Protein AF-A0A8T7MQ56-F1 (afdb_monomer)

Structure (mmCIF, N/CA/C/O backbone):
data_AF-A0A8T7MQ56-F1
#
_entry.id   AF-A0A8T7MQ56-F1
#
loop_
_atom_site.group_PDB
_atom_site.id
_atom_site.type_symbol
_atom_site.label_atom_id
_atom_site.label_alt_id
_atom_site.label_comp_id
_atom_site.label_asym_id
_atom_site.label_entity_id
_atom_site.label_seq_id
_atom_site.pdbx_PDB_ins_code
_atom_site.Cartn_x
_atom_site.Cartn_y
_atom_site.Cartn_z
_atom_site.occupancy
_atom_site.B_iso_or_equiv
_atom_site.auth_seq_id
_atom_site.auth_comp_id
_atom_site.auth_asym_id
_atom_site.auth_atom_id
_atom_site.pdbx_PDB_model_num
ATOM 1 N N . MET A 1 1 ? 84.889 7.281 -94.580 1.00 47.31 1 MET A N 1
ATOM 2 C CA . MET A 1 1 ? 83.826 6.845 -93.642 1.00 47.31 1 MET A CA 1
ATOM 3 C C . MET A 1 1 ? 83.258 8.067 -92.925 1.00 47.31 1 MET A C 1
ATOM 5 O O . MET A 1 1 ? 84.028 8.809 -92.332 1.00 47.31 1 MET A O 1
ATOM 9 N N . ASN A 1 2 ? 81.949 8.313 -93.026 1.00 49.31 2 ASN A N 1
ATOM 10 C CA . ASN A 1 2 ? 81.282 9.524 -92.529 1.00 49.31 2 ASN A CA 1
ATOM 11 C C . ASN A 1 2 ? 80.935 9.406 -91.026 1.00 49.31 2 ASN A C 1
ATOM 13 O O . ASN A 1 2 ? 80.114 8.573 -90.648 1.00 49.31 2 ASN A O 1
ATOM 17 N N . GLN A 1 3 ? 81.549 10.245 -90.183 1.00 54.53 3 GLN A N 1
ATOM 18 C CA . GLN A 1 3 ? 81.349 10.305 -88.721 1.00 54.53 3 GLN A CA 1
ATOM 19 C C . GLN A 1 3 ? 79.914 10.699 -88.305 1.00 54.53 3 GLN A C 1
ATOM 21 O O . GLN A 1 3 ? 79.509 10.438 -87.172 1.00 54.53 3 GLN A O 1
ATOM 26 N N . ASN A 1 4 ? 79.112 11.264 -89.216 1.00 56.47 4 ASN A N 1
ATOM 27 C CA . ASN A 1 4 ? 77.738 11.681 -88.914 1.00 56.47 4 ASN A CA 1
ATOM 28 C C . ASN A 1 4 ? 76.763 10.500 -88.739 1.00 56.47 4 ASN A C 1
ATOM 30 O O . ASN A 1 4 ? 75.818 10.607 -87.960 1.00 56.47 4 ASN A O 1
ATOM 34 N N . ASN A 1 5 ? 77.027 9.345 -89.362 1.00 56.47 5 ASN A N 1
ATOM 35 C CA . ASN A 1 5 ? 76.135 8.179 -89.265 1.00 56.47 5 ASN A CA 1
ATOM 36 C C . ASN A 1 5 ? 76.274 7.423 -87.927 1.00 56.47 5 ASN A C 1
ATOM 38 O O . ASN A 1 5 ? 75.325 6.790 -87.472 1.00 56.47 5 ASN A O 1
ATOM 42 N N . TYR A 1 6 ? 77.427 7.517 -87.253 1.00 52.62 6 TYR A N 1
ATOM 43 C CA . TYR A 1 6 ? 77.663 6.827 -85.975 1.00 52.62 6 TYR A CA 1
ATOM 44 C C . TYR A 1 6 ? 76.970 7.532 -84.797 1.00 52.62 6 TYR A C 1
ATOM 46 O O . TYR A 1 6 ? 76.445 6.880 -83.897 1.00 52.62 6 TYR A O 1
ATOM 54 N N . ARG A 1 7 ? 76.895 8.872 -84.830 1.00 52.97 7 ARG A N 1
ATOM 55 C CA . ARG A 1 7 ? 76.172 9.663 -83.820 1.00 52.97 7 ARG A CA 1
ATOM 56 C C . ARG A 1 7 ? 74.653 9.484 -83.899 1.00 52.97 7 ARG A C 1
ATOM 58 O O . ARG A 1 7 ? 74.015 9.411 -82.856 1.00 52.97 7 ARG A O 1
ATOM 65 N N . GLN A 1 8 ? 74.087 9.334 -85.100 1.00 52.28 8 GLN A N 1
ATOM 66 C CA . GLN A 1 8 ? 72.667 8.989 -85.262 1.00 52.28 8 GLN A CA 1
ATOM 67 C C . GLN A 1 8 ? 72.343 7.565 -84.770 1.00 52.28 8 GLN A C 1
ATOM 69 O O . GLN A 1 8 ? 71.278 7.352 -84.199 1.00 52.28 8 GLN A O 1
ATOM 74 N N . SER A 1 9 ? 73.269 6.609 -84.922 1.00 53.06 9 SER A N 1
ATOM 75 C CA . SER A 1 9 ? 73.073 5.214 -84.494 1.00 53.06 9 SER A CA 1
ATOM 76 C C . SER A 1 9 ? 73.120 5.008 -82.973 1.00 53.06 9 SER A C 1
ATOM 78 O O . SER A 1 9 ? 72.396 4.152 -82.462 1.00 53.06 9 SER A O 1
ATOM 80 N N . LEU A 1 10 ? 73.954 5.756 -82.236 1.00 52.78 10 LEU A N 1
ATOM 81 C CA . LEU A 1 10 ? 73.982 5.679 -80.766 1.00 52.78 10 LEU A CA 1
ATOM 82 C C . LEU A 1 10 ? 72.754 6.349 -80.129 1.00 52.78 10 LEU A C 1
ATOM 84 O O . LEU A 1 10 ? 72.281 5.896 -79.088 1.00 52.78 10 LEU A O 1
ATOM 88 N N . ASP A 1 11 ? 72.211 7.39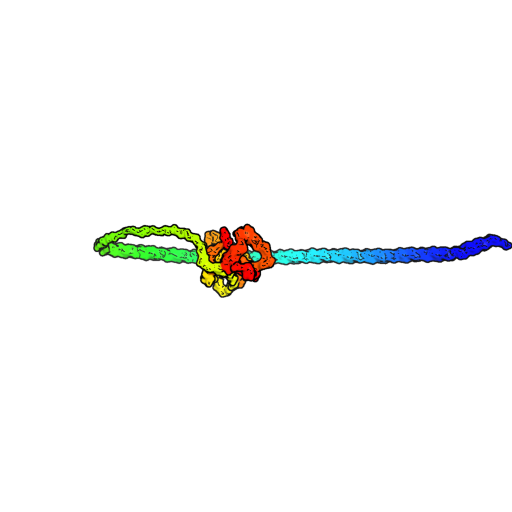0 -80.765 1.00 57.84 11 ASP A N 1
ATOM 89 C CA . ASP A 1 11 ? 71.038 8.111 -80.262 1.00 57.84 11 ASP A CA 1
ATOM 90 C C . ASP A 1 11 ? 69.738 7.297 -80.456 1.00 57.84 11 ASP A C 1
ATOM 92 O O . ASP A 1 11 ? 68.840 7.336 -79.619 1.00 57.84 11 ASP A O 1
ATOM 96 N N . SER A 1 12 ? 69.641 6.456 -81.495 1.00 57.97 12 SER A N 1
ATOM 97 C CA . SER A 1 12 ? 68.490 5.552 -81.675 1.00 57.97 12 SER A CA 1
ATOM 98 C C . SER A 1 12 ? 68.454 4.378 -80.685 1.00 57.97 12 SER A C 1
ATOM 100 O O . SER A 1 12 ? 67.368 3.948 -80.297 1.00 57.97 12 SER A O 1
ATOM 102 N N . ALA A 1 13 ? 69.614 3.869 -80.247 1.00 62.06 13 ALA A N 1
ATOM 103 C CA . ALA A 1 13 ? 69.702 2.677 -79.394 1.00 62.06 13 ALA A CA 1
ATOM 104 C C . ALA A 1 13 ? 69.196 2.915 -77.956 1.00 62.06 13 ALA A C 1
ATOM 106 O O . ALA A 1 13 ? 68.581 2.031 -77.365 1.00 62.06 13 ALA A O 1
ATOM 107 N N . ASN A 1 14 ? 69.377 4.127 -77.419 1.00 65.94 14 ASN A N 1
ATOM 108 C CA . ASN A 1 14 ? 68.924 4.479 -76.067 1.00 65.94 14 ASN A CA 1
ATOM 109 C C . ASN A 1 14 ? 67.508 5.076 -76.014 1.00 65.94 14 ASN A C 1
ATOM 111 O O . ASN A 1 14 ? 66.925 5.161 -74.936 1.00 65.94 14 ASN A O 1
ATOM 115 N N . ARG A 1 15 ? 66.910 5.464 -77.149 1.00 72.81 15 ARG A N 1
ATOM 116 C CA . ARG A 1 15 ? 65.556 6.050 -77.181 1.00 72.81 15 ARG A CA 1
ATOM 117 C C . ARG A 1 15 ? 64.452 5.027 -76.935 1.00 72.81 15 ARG A C 1
ATOM 119 O O . ARG A 1 15 ? 63.490 5.338 -76.240 1.00 72.81 15 ARG A O 1
ATOM 126 N N . LEU A 1 16 ? 64.592 3.810 -77.458 1.00 75.88 16 LEU A N 1
ATOM 127 C CA . LEU A 1 16 ? 63.578 2.762 -77.318 1.00 75.88 16 LEU A CA 1
ATOM 128 C C . LEU A 1 16 ? 63.302 2.360 -75.850 1.00 75.88 16 LEU A C 1
ATOM 130 O O . LEU A 1 16 ? 62.133 2.381 -75.463 1.00 75.88 16 LEU A O 1
ATOM 134 N N . PRO A 1 17 ? 64.309 2.070 -74.997 1.00 80.62 17 PRO A N 1
ATOM 135 C CA . PRO A 1 17 ? 64.053 1.753 -73.589 1.00 80.62 17 PRO A CA 1
ATOM 136 C C . PRO A 1 17 ? 63.481 2.942 -72.801 1.00 80.62 17 PRO A C 1
ATOM 138 O O . PRO A 1 17 ? 62.640 2.737 -71.930 1.00 80.62 17 PRO A O 1
ATOM 141 N N . ILE A 1 18 ? 63.868 4.181 -73.130 1.00 81.12 18 ILE A N 1
ATOM 142 C CA . ILE A 1 18 ? 63.325 5.393 -72.491 1.00 81.12 18 ILE A CA 1
ATOM 143 C C . ILE A 1 18 ? 61.844 5.585 -72.847 1.00 81.12 18 ILE A C 1
ATOM 145 O O . ILE A 1 18 ? 61.032 5.875 -71.970 1.00 81.12 18 ILE A O 1
ATOM 149 N N . ILE A 1 19 ? 61.472 5.386 -74.115 1.00 83.06 19 ILE A N 1
ATOM 150 C CA . ILE A 1 19 ? 60.077 5.471 -74.568 1.00 83.06 19 ILE A CA 1
ATOM 151 C C . ILE A 1 19 ? 59.233 4.380 -73.900 1.00 83.06 19 ILE A C 1
ATOM 153 O O . ILE A 1 19 ? 58.151 4.676 -73.402 1.00 83.06 19 ILE A O 1
ATOM 157 N N . ILE A 1 20 ? 59.735 3.143 -73.822 1.00 81.69 20 ILE A N 1
ATOM 158 C CA . ILE A 1 20 ? 59.043 2.047 -73.128 1.00 81.69 20 ILE A CA 1
ATOM 159 C C . ILE A 1 20 ? 58.855 2.383 -71.643 1.00 81.69 20 ILE A C 1
ATOM 161 O O . ILE A 1 20 ? 57.750 2.233 -71.129 1.00 81.69 20 ILE A O 1
ATOM 165 N N . ALA A 1 21 ? 59.886 2.891 -70.962 1.00 82.31 21 ALA A N 1
ATOM 166 C CA . ALA A 1 21 ? 59.790 3.281 -69.555 1.00 82.31 21 ALA A CA 1
ATOM 167 C C . ALA A 1 21 ? 58.769 4.409 -69.327 1.00 82.31 21 ALA A C 1
ATOM 169 O O . ALA A 1 21 ? 58.003 4.354 -68.366 1.00 82.31 21 ALA A O 1
ATOM 170 N N . LEU A 1 22 ? 58.702 5.396 -70.228 1.00 88.25 22 LEU A N 1
ATOM 171 C CA . LEU A 1 22 ? 57.689 6.455 -70.192 1.00 88.25 22 LEU A CA 1
ATOM 172 C C . LEU A 1 22 ? 56.276 5.911 -70.414 1.00 88.25 22 LEU A C 1
ATOM 174 O O . LEU A 1 22 ? 55.371 6.265 -69.666 1.00 88.25 22 LEU A O 1
ATOM 178 N N . VAL A 1 23 ? 56.081 5.031 -71.398 1.00 89.44 23 VAL A N 1
ATOM 179 C CA . VAL A 1 23 ? 54.771 4.420 -71.679 1.00 89.44 23 VAL A CA 1
ATOM 180 C C . VAL A 1 23 ? 54.309 3.564 -70.500 1.00 89.44 23 VAL A C 1
ATOM 182 O O . VAL A 1 23 ? 53.158 3.674 -70.083 1.00 89.44 23 VAL A O 1
ATOM 185 N N . VAL A 1 24 ? 55.206 2.769 -69.912 1.00 90.38 24 VAL A N 1
ATOM 186 C CA . VAL A 1 24 ? 54.919 1.976 -68.707 1.00 90.38 24 VAL A CA 1
ATOM 187 C C . VAL A 1 24 ? 54.617 2.888 -67.516 1.00 90.38 24 VAL A C 1
ATOM 189 O O . VAL A 1 24 ? 53.650 2.648 -66.798 1.00 90.38 24 VAL A O 1
ATOM 192 N N . GLY A 1 25 ? 55.382 3.967 -67.329 1.00 89.25 25 GLY A N 1
ATOM 193 C CA . GLY A 1 25 ? 55.138 4.958 -66.280 1.00 89.25 25 GLY A CA 1
ATOM 194 C C . GLY A 1 25 ? 53.767 5.626 -66.409 1.00 89.25 25 GLY A C 1
ATOM 195 O O . GLY A 1 25 ? 53.018 5.688 -65.436 1.00 89.25 25 GLY A O 1
ATOM 196 N N . ILE A 1 26 ? 53.394 6.054 -67.618 1.00 91.25 26 ILE A N 1
ATOM 197 C CA . ILE A 1 26 ? 52.076 6.639 -67.906 1.00 91.25 26 ILE A CA 1
ATOM 198 C C . ILE A 1 26 ? 50.962 5.609 -67.666 1.00 91.25 26 ILE A C 1
ATOM 200 O O . ILE A 1 26 ? 49.952 5.939 -67.045 1.00 91.25 26 ILE A O 1
ATOM 204 N N . ALA A 1 27 ? 51.151 4.358 -68.096 1.00 90.81 27 ALA A N 1
ATOM 205 C CA . ALA A 1 27 ? 50.181 3.286 -67.879 1.00 90.81 27 ALA A CA 1
ATOM 206 C C . ALA A 1 27 ? 49.975 2.979 -66.385 1.00 90.81 27 ALA A C 1
ATOM 208 O O . ALA A 1 27 ? 48.838 2.799 -65.950 1.00 90.81 27 ALA A O 1
ATOM 209 N N . LEU A 1 28 ? 51.044 2.978 -65.581 1.00 93.75 28 LEU A N 1
ATOM 210 C CA . LEU A 1 28 ? 50.959 2.790 -64.129 1.00 93.75 28 LEU A CA 1
ATOM 211 C C . LEU A 1 28 ? 50.226 3.945 -63.440 1.00 93.75 28 LEU A C 1
ATOM 213 O O . LEU A 1 28 ? 49.377 3.702 -62.585 1.00 93.75 28 LEU A O 1
ATOM 217 N N . VAL A 1 29 ? 50.498 5.193 -63.831 1.00 93.12 29 VAL A N 1
ATOM 218 C CA . VAL A 1 29 ? 49.780 6.362 -63.296 1.00 93.12 29 VAL A CA 1
ATOM 219 C C . VAL A 1 29 ? 48.293 6.289 -63.645 1.00 93.12 29 VAL A C 1
ATOM 221 O O . VAL A 1 29 ? 47.449 6.480 -62.771 1.00 93.12 29 VAL A O 1
ATOM 224 N N . ALA A 1 30 ? 47.958 5.947 -64.892 1.00 90.94 30 ALA A N 1
ATOM 225 C CA . ALA A 1 30 ? 46.571 5.758 -65.310 1.00 90.94 30 ALA A CA 1
ATOM 226 C C . ALA A 1 30 ? 45.881 4.639 -64.509 1.00 90.94 30 ALA A C 1
ATOM 228 O O . ALA A 1 30 ? 44.751 4.814 -64.056 1.00 90.94 30 ALA A O 1
ATOM 229 N N . PHE A 1 31 ? 46.572 3.522 -64.268 1.00 93.56 31 PHE A N 1
ATOM 230 C CA . PHE A 1 31 ? 46.055 2.411 -63.468 1.00 93.56 31 PHE A CA 1
ATOM 231 C C . PHE A 1 31 ? 45.769 2.820 -62.014 1.00 93.56 31 PHE A C 1
ATOM 233 O O . PHE A 1 31 ? 44.695 2.523 -61.489 1.00 93.56 31 PHE A O 1
ATOM 240 N N . VAL A 1 32 ? 46.680 3.566 -61.380 1.00 94.06 32 VAL A N 1
ATOM 241 C CA . VAL A 1 32 ? 46.480 4.094 -60.019 1.00 94.06 32 VAL A CA 1
ATOM 242 C C . VAL A 1 32 ? 45.287 5.052 -59.959 1.00 94.06 32 VAL A C 1
ATOM 244 O O . VAL A 1 32 ? 44.488 4.968 -59.025 1.00 94.06 32 VAL A O 1
ATOM 247 N N . LEU A 1 33 ? 45.118 5.922 -60.959 1.00 93.19 33 LEU A N 1
ATOM 248 C CA . LEU A 1 33 ? 43.974 6.838 -61.021 1.00 93.19 33 LEU A CA 1
ATOM 249 C C . LEU A 1 33 ? 42.643 6.089 -61.152 1.00 93.19 33 LEU A C 1
ATOM 251 O O . LEU A 1 33 ? 41.688 6.427 -60.455 1.00 93.19 33 LEU A O 1
ATOM 255 N N . VAL A 1 34 ? 42.584 5.041 -61.979 1.00 92.62 34 VAL A N 1
ATOM 256 C CA . VAL A 1 34 ? 41.385 4.194 -62.101 1.00 92.62 34 VAL A CA 1
ATOM 257 C C . VAL A 1 34 ? 41.049 3.531 -60.763 1.00 92.62 34 VAL A C 1
ATOM 259 O O . VAL A 1 34 ? 39.895 3.572 -60.337 1.00 92.62 34 VAL A O 1
ATOM 262 N N . ILE A 1 35 ? 42.045 2.988 -60.053 1.00 91.25 35 ILE A N 1
ATOM 263 C CA . ILE A 1 35 ? 41.841 2.404 -58.718 1.00 91.25 35 ILE A CA 1
ATOM 264 C C . ILE A 1 35 ? 41.316 3.452 -57.728 1.00 91.25 35 ILE A C 1
ATOM 266 O O . ILE A 1 35 ? 40.362 3.176 -57.001 1.00 91.25 35 ILE A O 1
ATOM 270 N N . MET A 1 36 ? 41.889 4.660 -57.709 1.00 88.75 36 MET A N 1
ATOM 271 C CA . MET A 1 36 ? 41.419 5.742 -56.836 1.00 88.75 36 MET A CA 1
ATOM 272 C C . MET A 1 36 ? 39.956 6.113 -57.102 1.00 88.75 36 MET A C 1
ATOM 274 O O . MET A 1 36 ? 39.194 6.288 -56.149 1.00 88.75 36 MET A O 1
ATOM 278 N N . VAL A 1 37 ? 39.544 6.189 -58.371 1.00 90.19 37 VAL A N 1
ATOM 279 C CA . VAL A 1 37 ? 38.148 6.468 -58.747 1.00 90.19 37 VAL A CA 1
ATOM 280 C C . VAL A 1 37 ? 37.215 5.363 -58.246 1.00 90.19 37 VAL A C 1
ATOM 282 O O . VAL A 1 37 ? 36.175 5.668 -57.663 1.00 90.19 37 VAL A O 1
ATOM 285 N N . ILE A 1 38 ? 37.600 4.092 -58.396 1.00 85.69 38 ILE A N 1
ATOM 286 C CA . ILE A 1 38 ? 36.804 2.947 -57.923 1.00 85.69 38 ILE A CA 1
ATOM 287 C C . ILE A 1 38 ? 36.655 2.971 -56.393 1.00 85.69 38 ILE A C 1
ATOM 289 O O . ILE A 1 38 ? 35.548 2.813 -55.879 1.00 85.69 38 ILE A O 1
ATOM 293 N N . ILE A 1 39 ? 37.743 3.217 -55.653 1.00 83.62 39 ILE A N 1
ATOM 294 C CA . ILE A 1 39 ? 37.714 3.310 -54.183 1.00 83.62 39 ILE A CA 1
ATOM 295 C C . ILE A 1 39 ? 36.845 4.491 -53.726 1.00 83.62 39 ILE A C 1
ATOM 297 O O . ILE A 1 39 ? 36.053 4.356 -52.792 1.00 83.62 39 ILE A O 1
ATOM 301 N N . SER A 1 40 ? 36.960 5.646 -54.389 1.00 84.94 40 SER A N 1
ATOM 302 C CA . SER A 1 40 ? 36.146 6.827 -54.088 1.00 84.94 40 SER A CA 1
ATOM 303 C C . SER A 1 40 ? 34.653 6.564 -54.312 1.00 84.94 40 SER A C 1
ATOM 305 O O . SER A 1 40 ? 33.842 6.880 -53.439 1.00 84.94 40 SER A O 1
ATOM 307 N N . ALA A 1 41 ? 34.290 5.918 -55.426 1.00 82.75 41 ALA A N 1
ATOM 308 C CA . ALA A 1 41 ? 32.911 5.528 -55.713 1.00 82.75 41 ALA A CA 1
ATOM 309 C C . ALA A 1 41 ? 32.349 4.576 -54.640 1.00 82.75 41 ALA A C 1
ATOM 311 O O . ALA A 1 41 ? 31.281 4.838 -54.087 1.00 82.75 41 ALA A O 1
ATOM 312 N N . ALA A 1 42 ? 33.106 3.541 -54.258 1.00 81.88 42 ALA A N 1
ATOM 313 C CA . ALA A 1 42 ? 32.691 2.583 -53.231 1.00 81.88 42 ALA A CA 1
ATOM 314 C C . ALA A 1 42 ? 32.482 3.233 -51.847 1.00 81.88 42 ALA A C 1
ATOM 316 O O . ALA A 1 42 ? 31.538 2.899 -51.124 1.00 81.88 42 ALA A O 1
ATOM 317 N N . ASN A 1 43 ? 33.336 4.192 -51.477 1.00 86.56 43 ASN A N 1
ATOM 318 C CA . ASN A 1 43 ? 33.196 4.932 -50.221 1.00 86.56 43 ASN A CA 1
ATOM 319 C C . ASN A 1 43 ? 31.949 5.828 -50.217 1.00 86.56 43 ASN A C 1
ATOM 321 O O . ASN A 1 43 ? 31.249 5.900 -49.203 1.00 86.56 43 ASN A O 1
ATOM 325 N N . ASN A 1 44 ? 31.641 6.463 -51.351 1.00 85.88 44 ASN A N 1
ATOM 326 C CA . ASN A 1 44 ? 30.439 7.280 -51.498 1.00 85.88 44 ASN A CA 1
ATOM 327 C C . ASN A 1 44 ? 29.163 6.434 -51.382 1.00 85.88 44 ASN A C 1
ATOM 329 O O . ASN A 1 44 ? 28.228 6.840 -50.692 1.00 85.88 44 ASN A O 1
ATOM 333 N N . ASP A 1 45 ? 29.129 5.241 -51.978 1.00 88.25 45 ASP A N 1
ATOM 334 C CA . ASP A 1 45 ? 27.975 4.340 -51.872 1.00 88.25 45 ASP A CA 1
ATOM 335 C C . ASP A 1 45 ? 27.750 3.867 -50.432 1.00 88.25 45 ASP A C 1
ATOM 337 O O . ASP A 1 45 ? 26.624 3.913 -49.927 1.00 88.25 45 ASP A O 1
ATOM 341 N N . LYS A 1 46 ? 28.822 3.507 -49.714 1.00 86.94 46 LYS A N 1
ATOM 342 C CA . LYS A 1 46 ? 28.737 3.128 -48.296 1.00 86.94 46 LYS A CA 1
ATOM 343 C C . LYS A 1 46 ? 28.206 4.271 -47.426 1.00 86.94 46 LYS A C 1
ATOM 345 O O . LYS A 1 46 ? 27.358 4.038 -46.564 1.00 86.94 46 LYS A O 1
ATOM 350 N N . ALA A 1 47 ? 28.661 5.502 -47.668 1.00 86.25 47 ALA A N 1
ATOM 351 C CA . ALA A 1 47 ? 28.174 6.683 -46.956 1.00 86.25 47 ALA A CA 1
ATOM 352 C C . ALA A 1 47 ? 26.681 6.946 -47.225 1.00 86.25 47 ALA A C 1
ATOM 354 O O . ALA A 1 47 ? 25.930 7.256 -46.299 1.00 86.25 47 ALA A O 1
ATOM 355 N N . ARG A 1 48 ? 26.221 6.761 -48.471 1.00 89.00 48 ARG A N 1
ATOM 356 C CA . ARG A 1 48 ? 24.801 6.900 -48.839 1.00 89.00 48 ARG A CA 1
ATOM 357 C C . ARG A 1 48 ? 23.925 5.853 -48.160 1.00 89.00 48 ARG A C 1
ATOM 359 O O . ARG A 1 48 ? 22.857 6.201 -47.661 1.00 89.00 48 ARG A O 1
ATOM 366 N N . VAL A 1 49 ? 24.368 4.596 -48.115 1.00 86.62 49 VAL A N 1
ATOM 367 C CA . VAL A 1 49 ? 23.637 3.515 -47.435 1.00 86.62 49 VAL A CA 1
ATOM 368 C C . VAL A 1 49 ? 23.530 3.789 -45.936 1.00 86.62 49 VAL A C 1
ATOM 370 O O . VAL A 1 49 ? 22.443 3.655 -45.377 1.00 86.62 49 VAL A O 1
ATOM 373 N N . LEU A 1 50 ? 24.613 4.238 -45.296 1.00 87.94 50 LEU A N 1
ATOM 374 C CA . LEU A 1 50 ? 24.601 4.563 -43.869 1.00 87.94 50 LEU A CA 1
ATOM 375 C C . LEU A 1 50 ? 23.642 5.724 -43.561 1.00 87.94 50 LEU A C 1
ATOM 377 O O . LEU A 1 50 ? 22.815 5.622 -42.660 1.00 87.94 50 LEU A O 1
ATOM 381 N N . ALA A 1 51 ? 23.665 6.781 -44.380 1.00 88.88 51 ALA A N 1
ATOM 382 C CA . ALA A 1 51 ? 22.746 7.908 -44.237 1.00 88.88 51 ALA A CA 1
ATOM 383 C C . ALA A 1 51 ? 21.271 7.506 -44.436 1.00 88.88 51 ALA A C 1
ATOM 385 O O . ALA A 1 51 ? 20.385 8.051 -43.777 1.00 88.88 51 ALA A O 1
ATOM 386 N N . LEU A 1 52 ? 20.984 6.557 -45.335 1.00 90.06 52 LEU A N 1
ATOM 387 C CA . LEU A 1 52 ? 19.635 6.011 -45.514 1.00 90.06 52 LEU A CA 1
ATOM 388 C C . LEU A 1 52 ? 19.198 5.161 -44.317 1.00 90.06 52 LEU A C 1
ATOM 390 O O . LEU A 1 52 ? 18.049 5.274 -43.893 1.00 90.06 52 LEU A O 1
ATOM 394 N N . GLN A 1 53 ? 20.100 4.357 -43.747 1.00 86.38 53 GLN A N 1
ATOM 395 C CA . GLN A 1 53 ? 19.814 3.580 -42.539 1.00 86.38 53 GLN A CA 1
ATOM 396 C C . GLN A 1 53 ? 19.509 4.483 -41.343 1.00 86.38 53 GLN A C 1
ATOM 398 O O . GLN A 1 53 ? 18.539 4.234 -40.631 1.00 86.38 53 GLN A O 1
ATOM 403 N N . ASP A 1 54 ? 20.278 5.552 -41.142 1.00 91.12 54 ASP A N 1
ATOM 404 C CA . ASP A 1 54 ? 20.029 6.491 -40.046 1.00 91.12 54 ASP A CA 1
ATOM 405 C C . ASP A 1 54 ? 18.700 7.232 -40.227 1.00 91.12 54 ASP A C 1
ATOM 407 O O . ASP A 1 54 ? 17.914 7.321 -39.283 1.00 91.12 54 ASP A O 1
ATOM 411 N N . LYS A 1 55 ? 18.368 7.659 -41.455 1.00 88.38 55 LYS A N 1
ATOM 412 C CA . LYS A 1 55 ? 17.046 8.234 -41.759 1.00 88.38 55 LYS A CA 1
ATOM 413 C C . LYS A 1 55 ? 15.902 7.258 -41.478 1.00 88.38 55 LYS A C 1
ATOM 415 O O . LYS A 1 55 ? 14.881 7.669 -40.934 1.00 88.38 55 LYS A O 1
ATOM 420 N N . GLN A 1 56 ? 16.062 5.978 -41.817 1.00 90.25 56 GLN A N 1
ATOM 421 C CA . GLN A 1 56 ? 15.052 4.958 -41.520 1.00 90.25 56 GLN A CA 1
ATOM 422 C C . GLN A 1 56 ? 14.899 4.707 -40.016 1.00 90.25 56 GLN A C 1
ATOM 424 O O . GLN A 1 56 ? 13.774 4.551 -39.548 1.00 90.25 56 GLN A O 1
ATOM 429 N N . LYS A 1 57 ? 15.995 4.705 -39.247 1.00 87.38 57 LYS A N 1
ATOM 430 C CA . LYS A 1 57 ? 15.941 4.555 -37.784 1.00 87.38 57 LYS A CA 1
ATOM 431 C C . LYS A 1 57 ? 15.193 5.706 -37.118 1.00 87.38 57 LYS A C 1
ATOM 433 O O . LYS A 1 57 ? 14.371 5.451 -36.244 1.00 87.38 57 LYS A O 1
ATOM 438 N N . VAL A 1 58 ? 15.450 6.943 -37.547 1.00 90.62 58 VAL A N 1
ATOM 439 C CA . VAL A 1 58 ? 14.737 8.127 -37.040 1.00 90.62 58 VAL A CA 1
ATOM 440 C C . VAL A 1 58 ? 13.250 8.043 -37.386 1.00 90.62 58 VAL A C 1
ATOM 442 O O . VAL A 1 58 ? 12.416 8.142 -36.495 1.00 90.62 58 VAL A O 1
ATOM 445 N N . ALA A 1 59 ? 12.909 7.727 -38.640 1.00 88.62 59 ALA A N 1
ATOM 446 C CA . ALA A 1 59 ? 11.513 7.576 -39.053 1.00 88.62 59 ALA A CA 1
ATOM 447 C C . ALA A 1 59 ? 10.770 6.466 -38.280 1.00 88.62 59 ALA A C 1
ATOM 449 O O . ALA A 1 59 ? 9.596 6.619 -37.946 1.00 88.62 59 ALA A O 1
ATOM 450 N N . LEU A 1 60 ? 11.448 5.354 -37.969 1.00 88.94 60 LEU A N 1
ATOM 451 C CA . LEU A 1 60 ? 10.882 4.275 -37.157 1.00 88.94 60 LEU A CA 1
ATOM 452 C C . LEU A 1 60 ? 10.653 4.712 -35.701 1.00 88.94 60 LEU A C 1
ATOM 454 O O . LEU A 1 60 ? 9.637 4.347 -35.105 1.00 88.94 60 LEU A O 1
ATOM 458 N N . ALA A 1 61 ? 11.576 5.491 -35.132 1.00 85.25 61 ALA A N 1
ATOM 459 C CA . ALA A 1 61 ? 11.436 6.043 -33.788 1.00 85.25 61 ALA A CA 1
ATOM 460 C C . ALA A 1 61 ? 10.244 7.011 -33.708 1.00 85.25 61 ALA A C 1
ATOM 462 O O . ALA A 1 61 ? 9.384 6.834 -32.844 1.00 85.25 61 ALA A O 1
ATOM 463 N N . ASP A 1 62 ? 10.130 7.942 -34.658 1.00 89.88 62 ASP A N 1
ATOM 464 C CA . ASP A 1 62 ? 9.029 8.911 -34.722 1.00 89.88 62 ASP A CA 1
ATOM 465 C C . ASP A 1 62 ? 7.665 8.215 -34.867 1.00 89.88 62 ASP A C 1
ATOM 467 O O . ASP A 1 62 ? 6.715 8.527 -34.146 1.00 89.88 62 ASP A O 1
ATOM 471 N N . ALA A 1 63 ? 7.573 7.202 -35.737 1.00 87.06 63 ALA A N 1
ATOM 472 C CA . ALA A 1 63 ? 6.355 6.409 -35.905 1.00 87.06 63 ALA A CA 1
ATOM 473 C C . ALA A 1 63 ? 5.969 5.644 -34.626 1.00 87.06 63 ALA A C 1
ATOM 475 O O . ALA A 1 63 ? 4.785 5.503 -34.310 1.00 87.06 63 ALA A O 1
ATOM 476 N N . THR A 1 64 ? 6.961 5.165 -33.871 1.00 84.19 64 THR A N 1
ATOM 477 C CA . THR A 1 64 ? 6.730 4.452 -32.608 1.00 84.19 64 THR A CA 1
ATOM 478 C C . THR A 1 64 ? 6.221 5.399 -31.523 1.00 84.19 64 THR A C 1
ATOM 480 O O . THR A 1 64 ? 5.270 5.060 -30.819 1.00 84.19 64 THR A O 1
ATOM 483 N N . ILE A 1 65 ? 6.803 6.596 -31.417 1.00 86.00 65 ILE A N 1
ATOM 484 C CA . ILE A 1 65 ? 6.366 7.631 -30.471 1.00 86.00 65 ILE A CA 1
ATOM 485 C C . ILE A 1 65 ? 4.921 8.044 -30.773 1.00 86.00 65 ILE A C 1
ATOM 487 O O . ILE A 1 65 ? 4.078 7.983 -29.880 1.00 86.00 65 ILE A O 1
ATOM 491 N N . ALA A 1 66 ? 4.596 8.331 -32.037 1.00 87.12 66 ALA A N 1
ATOM 492 C CA . ALA A 1 66 ? 3.236 8.687 -32.444 1.00 87.12 66 ALA A CA 1
ATOM 493 C C . ALA A 1 66 ? 2.209 7.578 -32.124 1.00 87.12 66 ALA A C 1
ATOM 495 O O . ALA A 1 66 ? 1.090 7.853 -31.680 1.00 87.12 66 ALA A O 1
ATOM 496 N N . ALA A 1 67 ? 2.584 6.305 -32.298 1.00 81.19 67 ALA A N 1
ATOM 497 C CA . ALA A 1 67 ? 1.725 5.175 -31.951 1.00 81.19 67 ALA A CA 1
ATOM 498 C C . ALA A 1 67 ? 1.506 5.037 -30.431 1.00 81.19 67 ALA A C 1
ATOM 500 O O . ALA A 1 67 ? 0.403 4.690 -29.997 1.00 81.19 67 ALA A O 1
ATOM 501 N N . LEU A 1 68 ? 2.530 5.312 -29.618 1.00 78.69 68 LEU A N 1
ATOM 502 C CA . LEU A 1 68 ? 2.424 5.311 -28.156 1.00 78.69 68 LEU A CA 1
ATOM 503 C C . LEU A 1 68 ? 1.557 6.468 -27.651 1.00 78.69 68 LEU A C 1
ATOM 505 O O . LEU A 1 68 ? 0.708 6.248 -26.789 1.00 78.69 68 LEU A O 1
ATOM 509 N N . GLU A 1 69 ? 1.703 7.662 -28.223 1.00 85.62 69 GLU A N 1
ATOM 510 C CA . GLU A 1 69 ? 0.862 8.821 -27.904 1.00 85.62 69 GLU A CA 1
ATOM 511 C C . GLU A 1 69 ? -0.606 8.563 -28.257 1.00 85.62 69 GLU A C 1
ATOM 513 O O . GLU A 1 69 ? -1.493 8.789 -27.435 1.00 85.62 69 GLU A O 1
ATOM 518 N N . SER A 1 70 ? -0.877 7.995 -29.437 1.00 83.56 70 SER A N 1
ATOM 519 C CA . SER A 1 70 ? -2.234 7.615 -29.844 1.00 83.56 70 SER A CA 1
ATOM 520 C C . SER A 1 70 ? -2.864 6.594 -28.887 1.00 83.56 70 SER A C 1
ATOM 522 O O . SER A 1 70 ? -4.012 6.765 -28.468 1.00 83.56 70 SER A O 1
ATOM 524 N N . ARG A 1 71 ? -2.108 5.567 -28.472 1.00 82.25 71 ARG A N 1
ATOM 525 C CA . ARG A 1 71 ? -2.571 4.581 -27.478 1.00 82.25 71 ARG A CA 1
ATOM 526 C C . ARG A 1 71 ? -2.798 5.201 -26.100 1.00 82.25 71 ARG A C 1
ATOM 528 O O . ARG A 1 71 ? -3.782 4.862 -25.443 1.00 82.25 71 ARG A O 1
ATOM 535 N N . SER A 1 72 ? -1.909 6.094 -25.669 1.00 79.69 72 SER A N 1
ATOM 536 C CA . SER A 1 72 ? -2.031 6.825 -24.404 1.00 79.69 72 SER A CA 1
ATOM 537 C C . SER A 1 72 ? -3.314 7.658 -24.384 1.00 79.69 72 SER A C 1
ATOM 539 O O . SER A 1 72 ? -4.131 7.519 -23.474 1.00 79.69 72 SER A O 1
ATOM 541 N N . ASN A 1 73 ? -3.561 8.424 -25.450 1.00 84.31 73 ASN A N 1
ATOM 542 C CA . ASN A 1 73 ? -4.758 9.251 -25.592 1.00 84.31 73 ASN A CA 1
ATOM 543 C C . ASN A 1 73 ? -6.041 8.407 -25.610 1.00 84.31 73 ASN A C 1
ATOM 545 O O . ASN A 1 73 ? -6.998 8.735 -24.914 1.00 84.31 73 ASN A O 1
ATOM 549 N N . ALA A 1 74 ? -6.054 7.284 -26.336 1.00 77.88 74 ALA A N 1
ATOM 550 C CA . ALA A 1 74 ? -7.192 6.362 -26.338 1.00 77.88 74 ALA A CA 1
ATOM 551 C C . ALA A 1 74 ? -7.467 5.769 -24.943 1.00 77.88 74 ALA A C 1
ATOM 553 O O . ALA A 1 74 ? -8.620 5.638 -24.535 1.00 77.88 74 ALA A O 1
ATOM 554 N N . THR A 1 75 ? -6.412 5.459 -24.184 1.00 78.50 75 THR A N 1
ATOM 555 C CA . THR A 1 75 ? -6.534 4.960 -22.806 1.00 78.50 75 THR A CA 1
ATOM 556 C C . THR A 1 75 ? -7.090 6.038 -21.873 1.00 78.50 75 THR A C 1
ATOM 558 O O . THR A 1 75 ? -7.975 5.747 -21.073 1.00 78.50 75 THR A O 1
ATOM 561 N N . ALA A 1 76 ? -6.630 7.286 -22.001 1.00 69.94 76 ALA A N 1
ATOM 562 C CA . ALA A 1 76 ? -7.138 8.411 -21.217 1.00 69.94 76 ALA A CA 1
ATOM 563 C C . ALA A 1 76 ? -8.631 8.669 -21.480 1.00 69.94 76 ALA A C 1
ATOM 565 O O . ALA A 1 76 ? -9.391 8.866 -20.534 1.00 69.94 76 ALA A O 1
ATOM 566 N N . ILE A 1 77 ? -9.066 8.594 -22.744 1.00 81.75 77 ILE A N 1
ATOM 567 C CA . ILE A 1 77 ? -10.483 8.713 -23.118 1.00 81.75 77 ILE A CA 1
ATOM 568 C C . ILE A 1 77 ? -11.306 7.588 -22.477 1.00 81.75 77 ILE A C 1
ATOM 570 O O . ILE A 1 77 ? -12.310 7.867 -21.829 1.00 81.75 77 ILE A O 1
ATOM 574 N N . ALA A 1 78 ? -10.855 6.334 -22.572 1.00 74.31 78 ALA A N 1
ATOM 575 C CA . ALA A 1 78 ? -11.571 5.197 -21.989 1.00 74.31 78 ALA A CA 1
ATOM 576 C C . ALA A 1 78 ? -11.682 5.282 -20.452 1.00 74.31 78 ALA A C 1
ATOM 578 O O . ALA A 1 78 ? -12.692 4.878 -19.871 1.00 74.31 78 ALA A O 1
ATOM 579 N N . ILE A 1 79 ? -10.655 5.816 -19.781 1.00 75.25 79 ILE A N 1
ATOM 580 C CA . ILE A 1 79 ? -10.690 6.080 -18.336 1.00 75.25 79 ILE A CA 1
ATOM 581 C C . ILE A 1 79 ? -11.713 7.177 -18.026 1.00 75.25 79 ILE A C 1
ATOM 583 O O . ILE A 1 79 ? -12.572 6.962 -17.173 1.00 75.25 79 ILE A O 1
ATOM 587 N N . ALA A 1 80 ? -11.680 8.297 -18.751 1.00 76.81 80 ALA A N 1
ATOM 588 C CA . ALA A 1 80 ? -12.617 9.403 -18.554 1.00 76.81 80 ALA A CA 1
ATOM 589 C C . ALA A 1 80 ? -14.082 8.979 -18.781 1.00 76.81 80 ALA A C 1
ATOM 591 O O . ALA A 1 80 ? -14.964 9.341 -18.002 1.00 76.81 80 ALA A O 1
ATOM 592 N N . GLU A 1 81 ? -14.353 8.157 -19.798 1.00 84.25 81 GLU A N 1
ATOM 593 C CA . GLU A 1 81 ? -15.686 7.591 -20.050 1.00 84.25 81 GLU A CA 1
ATOM 594 C C . GLU A 1 81 ? -16.155 6.685 -18.901 1.00 84.25 81 GLU A C 1
ATOM 596 O O . GLU A 1 81 ? -17.313 6.744 -18.465 1.00 84.25 81 GLU A O 1
ATOM 601 N N . LYS A 1 82 ? -15.249 5.862 -18.362 1.00 81.75 82 LYS A N 1
ATOM 602 C CA . LYS A 1 82 ? -15.542 4.983 -17.226 1.00 81.75 82 LYS A CA 1
ATOM 603 C C . LYS A 1 82 ? -15.803 5.778 -15.944 1.00 81.75 82 LYS A C 1
ATOM 605 O O . LYS A 1 82 ? -16.719 5.430 -15.200 1.00 81.75 82 LYS A O 1
ATOM 610 N N . GLU A 1 83 ? -15.046 6.846 -15.705 1.00 80.12 83 GLU A N 1
ATOM 611 C CA . GLU A 1 83 ? -15.246 7.762 -14.577 1.00 80.12 83 GLU A CA 1
ATOM 612 C C . GLU A 1 83 ? -16.583 8.502 -14.676 1.00 80.12 83 GLU A C 1
ATOM 614 O O . GLU A 1 83 ? -17.334 8.531 -13.701 1.00 80.12 83 GLU A O 1
ATOM 619 N N . ALA A 1 84 ? -16.943 9.014 -15.856 1.00 81.38 84 ALA A N 1
ATOM 620 C CA . ALA A 1 84 ? -18.241 9.652 -16.078 1.00 81.38 84 ALA A CA 1
ATOM 621 C C . ALA A 1 84 ? -19.410 8.681 -15.820 1.00 81.38 84 ALA A C 1
ATOM 623 O O . ALA A 1 84 ? -20.408 9.040 -15.191 1.00 81.38 84 ALA A O 1
ATOM 624 N N . THR A 1 85 ? -19.264 7.422 -16.244 1.00 83.50 85 THR A N 1
ATOM 625 C CA . THR A 1 85 ? -20.258 6.366 -15.991 1.00 83.50 85 THR A CA 1
ATOM 626 C C . THR A 1 85 ? -20.384 6.051 -14.497 1.00 83.50 85 THR A C 1
ATOM 628 O O . THR A 1 85 ? -21.489 5.833 -13.989 1.00 83.50 85 THR A O 1
ATOM 631 N N . LEU A 1 86 ? -19.262 6.035 -13.771 1.00 77.94 86 LEU A N 1
ATOM 632 C CA . LEU A 1 86 ? -19.252 5.816 -12.327 1.00 77.94 86 LEU A CA 1
ATOM 633 C C . LEU A 1 86 ? -19.932 6.973 -11.586 1.00 77.94 86 LEU A C 1
ATOM 635 O O . LEU A 1 86 ? -20.800 6.721 -10.756 1.00 77.94 86 LEU A O 1
ATOM 639 N N . GLN A 1 87 ? -19.632 8.220 -11.957 1.00 79.25 87 GLN A N 1
ATOM 640 C CA . GLN A 1 87 ? -20.268 9.410 -11.383 1.00 79.25 87 GLN A CA 1
ATOM 641 C C . GLN A 1 87 ? -21.788 9.409 -11.588 1.00 79.25 87 GLN A C 1
ATOM 643 O O . GLN A 1 87 ? -22.541 9.722 -10.666 1.00 79.25 87 GLN A O 1
ATOM 648 N N . GLN A 1 88 ? -22.267 9.007 -12.770 1.00 78.12 88 GLN A N 1
ATOM 649 C CA . GLN A 1 88 ? -23.704 8.865 -13.025 1.00 78.12 88 GLN A CA 1
ATOM 650 C C . GLN A 1 88 ? -24.348 7.786 -12.143 1.00 78.12 88 GLN A C 1
ATOM 652 O O . GLN A 1 88 ? -25.442 7.991 -11.613 1.00 78.12 88 GLN A O 1
ATOM 657 N N . ARG A 1 89 ? -23.673 6.646 -11.946 1.00 82.19 89 ARG A N 1
ATOM 658 C CA . ARG A 1 89 ? -24.147 5.590 -11.039 1.00 82.19 89 ARG A CA 1
ATOM 659 C C . ARG A 1 89 ? -24.189 6.049 -9.587 1.00 82.19 89 ARG A C 1
ATOM 661 O O . ARG A 1 89 ? -25.173 5.778 -8.906 1.00 82.19 89 ARG A O 1
ATOM 668 N N . GLU A 1 90 ? -23.154 6.739 -9.122 1.00 79.12 90 GLU A N 1
ATOM 669 C CA . GLU A 1 90 ? -23.086 7.279 -7.763 1.00 79.12 90 GLU A CA 1
ATOM 670 C C . GLU A 1 90 ? -24.176 8.323 -7.519 1.00 79.12 90 GLU A C 1
ATOM 672 O O . GLU A 1 90 ? -24.845 8.271 -6.488 1.00 79.12 90 GLU A O 1
ATOM 677 N N . ALA A 1 91 ? -24.434 9.205 -8.489 1.00 77.06 91 ALA A N 1
ATOM 678 C CA . ALA A 1 91 ? -25.534 10.162 -8.417 1.00 77.06 91 ALA A CA 1
ATOM 679 C C . ALA A 1 91 ? -26.901 9.461 -8.311 1.00 77.06 91 ALA A C 1
ATOM 681 O O . ALA A 1 91 ? -27.728 9.852 -7.486 1.00 77.06 91 ALA A O 1
ATOM 682 N N . GLY A 1 92 ? -27.119 8.390 -9.086 1.00 82.06 92 GLY A N 1
ATOM 683 C CA . GLY A 1 92 ? -28.337 7.575 -9.010 1.00 82.06 92 GLY A CA 1
ATOM 684 C C . GLY A 1 92 ? -28.488 6.820 -7.682 1.00 82.06 92 GLY A C 1
ATOM 685 O O . GLY A 1 92 ? -29.588 6.713 -7.130 1.00 82.06 92 GLY A O 1
ATOM 686 N N . LEU A 1 93 ? -27.382 6.324 -7.120 1.00 76.62 93 LEU A N 1
ATOM 687 C CA . LEU A 1 93 ? -27.385 5.674 -5.810 1.00 76.62 93 LEU A CA 1
ATOM 688 C C . LEU A 1 93 ? -27.676 6.691 -4.698 1.00 76.62 93 LEU A C 1
ATOM 690 O O . LEU A 1 93 ? -28.507 6.427 -3.833 1.00 76.62 93 LEU A O 1
ATOM 694 N N . ALA A 1 94 ? -27.068 7.878 -4.765 1.00 71.44 94 ALA A N 1
ATOM 695 C CA . ALA A 1 94 ? -27.288 8.967 -3.820 1.00 71.44 94 ALA A CA 1
ATOM 696 C C . ALA A 1 94 ? -28.741 9.468 -3.833 1.00 71.44 94 ALA A C 1
ATOM 698 O O . ALA A 1 94 ? -29.306 9.720 -2.769 1.00 71.44 94 ALA A O 1
ATOM 699 N N . SER A 1 95 ? -29.383 9.562 -5.005 1.00 67.19 95 SER A N 1
ATOM 700 C CA . SER A 1 95 ? -30.816 9.881 -5.078 1.00 67.19 95 SER A CA 1
ATOM 701 C C . SER A 1 95 ? -31.693 8.780 -4.479 1.00 67.19 95 SER A C 1
ATOM 703 O O . SER A 1 95 ? -32.686 9.083 -3.826 1.00 67.19 95 SER A O 1
ATOM 705 N N . THR A 1 96 ? -31.309 7.511 -4.650 1.00 74.62 96 THR A N 1
ATOM 706 C CA . THR A 1 96 ? -32.042 6.362 -4.088 1.00 74.62 96 THR A CA 1
ATOM 707 C C . THR A 1 96 ? -31.927 6.311 -2.563 1.00 74.62 96 THR A C 1
ATOM 709 O O . THR A 1 96 ? -32.915 6.068 -1.876 1.00 74.62 96 THR A O 1
ATOM 712 N N . ILE A 1 97 ? -30.733 6.573 -2.023 1.00 74.25 97 ILE A N 1
ATOM 713 C CA . ILE A 1 97 ? -30.490 6.636 -0.576 1.00 74.25 97 ILE A CA 1
ATOM 714 C C . ILE A 1 97 ? -31.285 7.788 0.041 1.00 74.25 97 ILE A C 1
ATOM 716 O O . ILE A 1 97 ? -31.998 7.565 1.012 1.00 74.25 97 ILE A O 1
ATOM 720 N N . ARG A 1 98 ? -31.247 8.981 -0.568 1.00 74.06 98 ARG A N 1
ATOM 721 C CA . ARG A 1 98 ? -31.991 10.150 -0.076 1.00 74.06 98 ARG A CA 1
ATOM 722 C C . ARG A 1 98 ? -33.500 9.897 -0.016 1.00 74.06 98 ARG A C 1
ATOM 724 O O . ARG A 1 98 ? -34.125 10.257 0.972 1.00 74.06 98 ARG A O 1
ATOM 731 N N . ALA A 1 99 ? -34.069 9.251 -1.036 1.00 73.50 99 ALA A N 1
ATOM 732 C CA . ALA A 1 99 ? -35.488 8.888 -1.038 1.00 73.50 99 ALA A CA 1
ATOM 733 C C . ALA A 1 99 ? -35.835 7.921 0.109 1.00 73.50 99 ALA A C 1
ATOM 735 O O . ALA A 1 99 ? -36.851 8.084 0.775 1.00 73.50 99 ALA A O 1
ATOM 736 N N . LYS A 1 100 ? -34.956 6.951 0.389 1.00 75.06 100 LYS A N 1
ATOM 737 C CA . LYS A 1 100 ? -35.151 6.000 1.487 1.00 75.06 100 LYS A CA 1
ATOM 738 C C . LYS A 1 100 ? -35.017 6.645 2.871 1.00 75.06 100 LYS A C 1
ATOM 740 O O . LYS A 1 100 ? -35.788 6.321 3.765 1.00 75.06 100 LYS A O 1
ATOM 745 N N . GLU A 1 101 ? -34.070 7.564 3.044 1.00 75.38 101 GLU A N 1
ATOM 746 C CA . GLU A 1 101 ? -33.911 8.328 4.288 1.00 75.38 101 GLU A CA 1
ATOM 747 C C . GLU A 1 101 ? -35.121 9.230 4.566 1.00 75.38 101 GLU A C 1
ATOM 749 O O . GLU A 1 101 ? -35.522 9.378 5.719 1.00 75.38 101 GLU A O 1
ATOM 754 N N . GLU A 1 102 ? -35.727 9.805 3.525 1.00 75.19 102 GLU A N 1
ATOM 755 C CA . GLU A 1 102 ? -36.945 10.614 3.637 1.00 75.19 102 GLU A CA 1
ATOM 756 C C . GLU A 1 102 ? -38.165 9.763 4.034 1.00 75.19 102 GLU A C 1
ATOM 758 O O . GLU A 1 102 ? -38.925 10.152 4.924 1.00 75.19 102 GLU A O 1
ATOM 763 N N . ASP A 1 103 ? -38.307 8.564 3.461 1.00 73.00 103 ASP A N 1
ATOM 764 C CA . ASP A 1 103 ? -39.339 7.595 3.854 1.00 73.00 103 ASP A CA 1
ATOM 765 C C . ASP A 1 103 ? -39.166 7.126 5.312 1.00 73.00 103 ASP A C 1
ATOM 767 O O . ASP A 1 103 ? -40.131 7.105 6.085 1.00 73.00 103 ASP A O 1
ATOM 771 N N . ASP A 1 104 ? -37.933 6.808 5.723 1.00 74.50 104 ASP A N 1
ATOM 772 C CA . ASP A 1 104 ? -37.615 6.374 7.088 1.00 74.50 104 ASP A CA 1
ATOM 773 C C . ASP A 1 104 ? -37.814 7.517 8.110 1.00 74.50 104 ASP A C 1
ATOM 775 O O . ASP A 1 104 ? -38.324 7.292 9.214 1.00 74.50 104 ASP A O 1
ATOM 779 N N . ALA A 1 105 ? -37.484 8.762 7.745 1.00 69.75 105 ALA A N 1
ATOM 780 C CA . ALA A 1 105 ? -37.727 9.947 8.570 1.00 69.75 105 ALA A CA 1
ATOM 781 C C . ALA A 1 105 ? -39.227 10.237 8.741 1.00 69.75 105 ALA A C 1
ATOM 783 O O . ALA A 1 105 ? -39.682 10.530 9.853 1.00 69.75 105 ALA A O 1
ATOM 784 N N . ASN A 1 106 ? -40.014 10.094 7.672 1.00 70.81 106 ASN A N 1
ATOM 785 C CA . ASN A 1 106 ? -41.468 10.228 7.726 1.00 70.81 106 ASN A CA 1
ATOM 786 C C . ASN A 1 106 ? -42.102 9.136 8.603 1.00 70.81 106 ASN A C 1
ATOM 788 O O . ASN A 1 106 ? -42.970 9.431 9.428 1.00 70.81 106 ASN A O 1
ATOM 792 N N . ALA A 1 107 ? -41.624 7.891 8.515 1.00 69.31 107 ALA A N 1
ATOM 793 C CA . ALA A 1 107 ? -42.061 6.809 9.396 1.00 69.31 107 ALA A CA 1
ATOM 794 C C . ALA A 1 107 ? -41.708 7.082 10.872 1.00 69.31 107 ALA A C 1
ATOM 796 O O . ALA A 1 107 ? -42.539 6.877 11.764 1.00 69.31 107 ALA A O 1
ATOM 797 N N . ALA A 1 108 ? -40.508 7.603 11.148 1.00 70.38 108 ALA A N 1
ATOM 798 C CA . ALA A 1 108 ? -40.086 7.974 12.498 1.00 70.38 108 ALA A CA 1
ATOM 799 C C . ALA A 1 108 ? -40.943 9.106 13.094 1.00 70.38 108 ALA A C 1
ATOM 801 O O . ALA A 1 108 ? -41.303 9.040 14.273 1.00 70.38 108 ALA A O 1
ATOM 802 N N . ALA A 1 109 ? -41.328 10.101 12.288 1.00 74.06 109 ALA A N 1
ATOM 803 C CA . ALA A 1 109 ? -42.230 11.175 12.705 1.00 74.06 109 ALA A CA 1
ATOM 804 C C . ALA A 1 109 ? -43.629 10.648 13.075 1.00 74.06 109 ALA A C 1
ATOM 806 O O . ALA A 1 109 ? -44.190 11.041 14.100 1.00 74.06 109 ALA A O 1
ATOM 807 N N . VAL A 1 110 ? -44.166 9.694 12.306 1.00 76.12 110 VAL A N 1
ATOM 808 C CA . VAL A 1 110 ? -45.441 9.027 12.626 1.00 76.12 110 VAL A CA 1
ATOM 809 C C . VAL A 1 110 ? -45.348 8.261 13.951 1.00 76.12 110 VAL A C 1
ATOM 811 O O . VAL A 1 110 ? -46.232 8.382 14.800 1.00 76.12 110 VAL A O 1
ATOM 814 N N . VAL A 1 111 ? -44.255 7.525 14.183 1.00 75.56 111 VAL A N 1
ATOM 815 C CA . VAL A 1 111 ? -44.026 6.798 15.445 1.00 75.56 111 VAL A CA 1
ATOM 816 C C . VAL A 1 111 ? -43.863 7.752 16.634 1.00 75.56 111 VAL A C 1
ATOM 818 O O . VAL A 1 111 ? -44.337 7.450 17.733 1.00 75.56 111 VAL A O 1
ATOM 821 N N . ALA A 1 112 ? -43.214 8.902 16.444 1.00 76.19 112 ALA A N 1
ATOM 822 C CA . ALA A 1 112 ? -43.064 9.917 17.483 1.00 76.19 112 ALA A CA 1
ATOM 823 C C . ALA A 1 112 ? -44.418 10.529 17.880 1.00 76.19 112 ALA A C 1
ATOM 825 O O . ALA A 1 112 ? -44.726 10.595 19.072 1.00 76.19 112 ALA A O 1
ATOM 826 N N . ASN A 1 113 ? -45.257 10.873 16.898 1.00 78.44 113 ASN A N 1
ATOM 827 C CA . ASN A 1 113 ? -46.604 11.394 17.140 1.00 78.44 113 ASN A CA 1
ATOM 828 C C . ASN A 1 113 ? -47.486 10.370 17.873 1.00 78.44 113 ASN A C 1
ATOM 830 O O . ASN A 1 113 ? -48.125 10.710 18.867 1.00 78.44 113 ASN A O 1
ATOM 834 N N . LEU A 1 114 ? -47.437 9.094 17.471 1.00 76.75 114 LEU A N 1
ATOM 835 C CA . LEU A 1 114 ? -48.150 8.006 18.156 1.00 76.75 114 LEU A CA 1
ATOM 836 C C . LEU A 1 114 ? -47.701 7.838 19.615 1.00 76.75 114 LEU A C 1
ATOM 838 O O . LEU A 1 114 ? -48.529 7.645 20.506 1.00 76.75 114 LEU A O 1
ATOM 842 N N . LYS A 1 115 ? -46.393 7.934 19.892 1.00 81.75 115 LYS A N 1
ATOM 843 C CA . LYS A 1 115 ? -45.874 7.890 21.270 1.00 81.75 115 LYS A CA 1
ATOM 844 C C . LYS A 1 115 ? -46.364 9.077 22.097 1.00 81.75 115 LYS A C 1
ATOM 846 O O . LYS A 1 115 ? -46.677 8.898 23.272 1.00 81.75 115 LYS A O 1
ATOM 851 N N . GLN A 1 116 ? -46.448 10.265 21.506 1.00 76.81 116 GLN A N 1
ATOM 852 C CA . GLN A 1 116 ? -46.934 11.462 22.188 1.00 76.81 116 GLN A CA 1
ATOM 853 C C . GLN A 1 116 ? -48.436 11.374 22.502 1.00 76.81 116 GLN A C 1
ATOM 855 O O . GLN A 1 116 ? -48.845 11.707 23.615 1.00 76.81 116 GLN A O 1
ATOM 860 N N . GLU A 1 117 ? -49.252 10.844 21.587 1.00 78.94 117 GLU A N 1
ATOM 861 C CA . GLU A 1 117 ? -50.674 10.567 21.840 1.00 78.94 117 GLU A CA 1
ATOM 862 C C . GLU A 1 117 ? -50.869 9.520 22.946 1.00 78.94 117 GLU A C 1
ATOM 864 O O . GLU A 1 117 ? -51.675 9.719 23.857 1.00 78.94 117 GLU A O 1
ATOM 869 N N . GLN A 1 118 ? -50.078 8.440 22.938 1.00 77.94 118 GLN A N 1
ATOM 870 C CA . GLN A 1 118 ? -50.106 7.431 24.003 1.00 77.94 118 GLN A CA 1
ATOM 871 C C . GLN A 1 118 ? -49.719 8.014 25.367 1.00 77.94 118 GLN A C 1
ATOM 873 O O . GLN A 1 118 ? -50.329 7.670 26.380 1.00 77.94 118 GLN A O 1
ATOM 878 N N . GLN A 1 119 ? -48.732 8.911 25.408 1.00 75.81 119 GLN A N 1
ATOM 879 C CA . GLN A 1 119 ? -48.337 9.607 26.633 1.00 75.81 119 GLN A CA 1
ATOM 880 C C . GLN A 1 119 ? -49.419 10.576 27.119 1.00 75.81 119 GLN A C 1
ATOM 882 O O . GLN A 1 119 ? -49.647 10.668 28.324 1.00 75.81 119 GLN A O 1
ATOM 887 N N . LEU A 1 120 ? -50.127 11.252 26.210 1.00 73.75 120 LEU A N 1
ATOM 888 C CA . LEU A 1 120 ? -51.249 12.121 26.558 1.00 73.75 120 LEU A CA 1
ATOM 889 C C . LEU A 1 120 ? -52.422 11.320 27.144 1.00 73.75 120 LEU A C 1
ATOM 891 O O . LEU A 1 120 ? -52.986 11.714 28.164 1.00 73.75 120 LEU A O 1
ATOM 895 N N . GLU A 1 121 ? -52.761 10.170 26.562 1.00 75.62 121 GLU A N 1
ATOM 896 C CA . GLU A 1 121 ? -53.787 9.270 27.107 1.00 75.62 121 GLU A CA 1
ATOM 897 C C . GLU A 1 121 ? -53.361 8.627 28.435 1.00 75.62 121 GLU A C 1
ATOM 899 O O . GLU A 1 121 ? -54.164 8.509 29.366 1.00 75.62 121 GLU A O 1
ATOM 90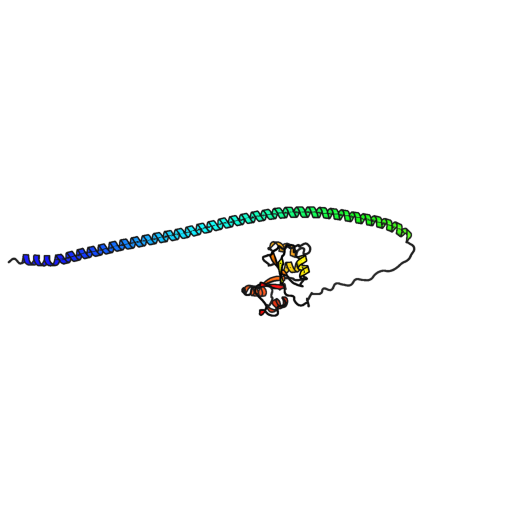4 N N . ALA A 1 122 ? -52.081 8.278 28.584 1.00 68.94 122 ALA A N 1
ATOM 905 C CA . ALA A 1 122 ? -51.528 7.821 29.856 1.00 68.94 122 ALA A CA 1
ATOM 906 C C . ALA A 1 122 ? -51.588 8.919 30.931 1.00 68.94 122 ALA A C 1
ATOM 908 O O . ALA A 1 122 ? -51.959 8.632 32.067 1.00 68.94 122 ALA A O 1
ATOM 909 N N . ALA A 1 123 ? -51.308 10.177 30.578 1.00 67.38 123 ALA A N 1
ATOM 910 C CA . ALA A 1 123 ? -51.423 11.319 31.483 1.00 67.38 123 ALA A CA 1
ATOM 911 C C . ALA A 1 123 ? -52.881 11.593 31.892 1.00 67.38 123 ALA A C 1
ATOM 913 O O . ALA A 1 123 ? -53.148 11.871 33.062 1.00 67.38 123 ALA A O 1
ATOM 914 N N . LYS A 1 124 ? -53.847 11.439 30.975 1.00 72.06 124 LYS A N 1
ATOM 915 C CA . LYS A 1 124 ? -55.286 11.514 31.298 1.00 72.06 124 LYS A CA 1
ATOM 916 C C . LYS A 1 124 ? -55.704 10.411 32.271 1.00 72.06 124 LYS A C 1
ATOM 918 O O . LYS A 1 124 ? -56.410 10.685 33.241 1.00 72.06 124 LYS A O 1
ATOM 923 N N . ARG A 1 125 ? -55.224 9.180 32.065 1.00 67.81 125 ARG A N 1
ATOM 924 C CA . ARG A 1 125 ? -55.447 8.054 32.990 1.00 67.81 125 ARG A CA 1
ATOM 925 C C . ARG A 1 125 ? -54.775 8.276 34.344 1.00 67.81 125 ARG A C 1
ATOM 927 O O . ARG A 1 125 ? -55.376 7.981 35.375 1.00 67.81 125 ARG A O 1
ATOM 934 N N . PHE A 1 126 ? -53.566 8.829 34.357 1.00 64.69 126 PHE A N 1
ATOM 935 C CA . PHE A 1 126 ? -52.849 9.156 35.584 1.00 64.69 126 PHE A CA 1
ATOM 936 C C . PHE A 1 126 ? -53.578 10.237 36.381 1.00 64.69 126 PHE A C 1
ATOM 938 O O . PHE A 1 126 ? -53.788 10.044 37.569 1.00 64.69 126 PHE A O 1
ATOM 945 N N . ASN A 1 127 ? -54.075 11.304 35.748 1.00 56.84 127 ASN A N 1
ATOM 946 C CA . ASN A 1 127 ? -54.890 12.311 36.436 1.00 56.84 127 ASN A CA 1
ATOM 947 C C . ASN A 1 127 ? -56.222 11.746 36.953 1.00 56.84 127 ASN A C 1
ATOM 949 O O . ASN A 1 127 ? -56.614 12.068 38.070 1.00 56.84 127 ASN A O 1
ATOM 953 N N . ALA A 1 128 ? -56.878 10.848 36.212 1.00 52.41 128 ALA A N 1
ATOM 954 C CA . ALA A 1 128 ? -58.050 10.125 36.716 1.00 52.41 128 ALA A CA 1
ATOM 955 C C . ALA A 1 128 ? -57.725 9.232 37.937 1.00 52.41 128 ALA A C 1
ATOM 957 O O . ALA A 1 128 ? -58.580 9.026 38.794 1.00 52.41 128 ALA A O 1
ATOM 958 N N . THR A 1 129 ? -56.484 8.743 38.047 1.00 49.78 129 THR A N 1
ATOM 959 C CA . THR A 1 129 ? -56.017 7.888 39.156 1.00 49.78 129 THR A CA 1
ATOM 960 C C . THR A 1 129 ? -55.446 8.700 40.331 1.00 49.78 129 THR A C 1
ATOM 962 O O . THR A 1 129 ? -55.597 8.310 41.484 1.00 49.78 129 THR A O 1
ATOM 965 N N . ALA A 1 130 ? -54.837 9.861 40.074 1.00 46.53 130 ALA A N 1
ATOM 966 C CA . ALA A 1 130 ? -54.243 10.745 41.077 1.00 46.53 130 ALA A CA 1
ATOM 967 C C . ALA A 1 130 ? -55.304 11.428 41.953 1.00 46.53 130 ALA A C 1
ATOM 969 O O . ALA A 1 130 ? -55.079 11.612 43.148 1.00 46.53 130 ALA A O 1
ATOM 970 N N . VAL A 1 131 ? -56.497 11.696 41.405 1.00 53.00 131 VAL A N 1
ATOM 971 C CA . VAL A 1 131 ? -57.665 12.136 42.194 1.00 53.00 131 VAL A CA 1
ATOM 972 C C . VAL A 1 131 ? -58.111 11.053 43.195 1.00 53.00 131 VAL A C 1
ATOM 974 O O . VAL A 1 131 ? -58.711 11.374 44.216 1.00 53.00 131 VAL A O 1
ATOM 977 N N . ALA A 1 132 ? -57.754 9.782 42.971 1.00 43.97 132 ALA A N 1
ATOM 978 C CA . ALA A 1 132 ? -58.027 8.685 43.900 1.00 43.97 132 ALA A CA 1
ATOM 979 C C . ALA A 1 132 ? -56.900 8.420 44.926 1.00 43.97 132 ALA A C 1
ATOM 981 O O . ALA A 1 132 ? -57.116 7.647 45.856 1.00 43.97 132 ALA A O 1
ATOM 982 N N . GLN A 1 133 ? -55.709 9.029 44.792 1.00 44.03 133 GLN A N 1
ATOM 983 C CA . GLN A 1 133 ? -54.524 8.691 45.609 1.00 44.03 133 GLN A CA 1
ATOM 984 C C . GLN A 1 133 ? -53.915 9.849 46.419 1.00 44.03 133 GLN A C 1
ATOM 986 O O . GLN A 1 133 ? -52.938 9.643 47.142 1.00 44.03 133 GLN A O 1
ATOM 991 N N . THR A 1 134 ? -54.503 11.048 46.424 1.00 37.00 134 THR A N 1
ATOM 992 C CA . THR A 1 134 ? -54.143 12.103 47.391 1.00 37.00 134 THR A CA 1
ATOM 993 C C . THR A 1 134 ? -54.740 11.830 48.776 1.00 37.00 134 THR A C 1
ATOM 995 O O . THR A 1 134 ? -55.557 12.588 49.286 1.00 37.00 134 THR A O 1
ATOM 998 N N . ALA A 1 135 ? -54.311 10.729 49.390 1.00 44.25 135 ALA A N 1
ATOM 999 C CA . ALA A 1 135 ? -54.426 10.459 50.816 1.00 44.25 135 ALA A CA 1
ATOM 1000 C C . ALA A 1 135 ? -53.316 9.490 51.259 1.00 44.25 135 ALA A C 1
ATOM 1002 O O . ALA A 1 135 ? -53.631 8.403 51.709 1.00 44.25 135 ALA A O 1
ATOM 1003 N N . THR A 1 136 ? -52.032 9.868 51.121 1.00 33.88 136 THR A N 1
ATOM 1004 C CA . THR A 1 136 ? -50.931 9.503 52.053 1.00 33.88 136 THR A CA 1
ATOM 1005 C C . THR A 1 136 ? -49.554 10.014 51.588 1.00 33.88 136 THR A C 1
ATOM 1007 O O . THR A 1 136 ? -48.956 9.490 50.660 1.00 33.88 136 THR A O 1
ATOM 1010 N N . LYS A 1 137 ? -49.043 11.014 52.318 1.00 32.91 137 LYS A N 1
ATOM 1011 C CA . LYS A 1 137 ? -47.712 11.087 52.966 1.00 32.91 137 LYS A CA 1
ATOM 1012 C C . LYS A 1 137 ? -46.406 10.796 52.171 1.00 32.91 137 LYS A C 1
ATOM 1014 O O . LYS A 1 137 ? -45.945 9.670 52.102 1.00 32.91 137 LYS A O 1
ATOM 1019 N N . ALA A 1 138 ? -45.737 11.903 51.820 1.00 32.31 138 ALA A N 1
ATOM 1020 C CA . ALA A 1 138 ? -44.387 12.362 52.222 1.00 32.31 138 ALA A CA 1
ATOM 1021 C C . ALA A 1 138 ? -43.068 11.588 51.917 1.00 32.31 138 ALA A C 1
ATOM 1023 O O . ALA A 1 138 ? -42.854 10.477 52.386 1.00 32.31 138 ALA A O 1
ATOM 1024 N N . LYS A 1 139 ? -42.098 12.397 51.426 1.00 30.16 139 LYS A N 1
ATOM 1025 C CA . LYS A 1 139 ? -40.674 12.530 51.845 1.00 30.16 139 LYS A CA 1
ATOM 1026 C C . LYS A 1 139 ? -39.600 11.675 51.142 1.00 30.16 139 LYS A C 1
ATOM 1028 O O . LYS A 1 139 ? -39.367 10.538 51.530 1.00 30.16 139 LYS A O 1
ATOM 1033 N N . SER A 1 140 ? -38.812 12.300 50.255 1.00 33.84 140 SER A N 1
ATOM 1034 C CA . SER A 1 140 ? -37.355 12.581 50.397 1.00 33.84 140 SER A CA 1
ATOM 1035 C C . SER A 1 140 ? -36.682 12.914 49.047 1.00 33.84 140 SER A C 1
ATOM 1037 O O . SER A 1 140 ? -37.102 12.449 47.996 1.00 33.84 140 SER A O 1
ATOM 1039 N N . GLU A 1 141 ? -35.647 13.752 49.110 1.00 33.25 141 GLU A N 1
ATOM 1040 C CA . GLU A 1 141 ? -34.811 14.304 48.025 1.00 33.25 141 GLU A CA 1
ATOM 1041 C C . GLU A 1 141 ? -33.315 14.078 48.430 1.00 33.25 141 GLU A C 1
ATOM 1043 O O . GLU A 1 141 ? -33.078 13.582 49.536 1.00 33.25 141 GLU A O 1
ATOM 1048 N N . PRO A 1 142 ? -32.284 14.515 47.675 1.00 46.47 142 PRO A N 1
ATOM 1049 C CA . PRO A 1 142 ? -31.548 13.843 46.587 1.00 46.47 142 PRO A CA 1
ATOM 1050 C C . PRO A 1 142 ? -30.066 13.505 46.932 1.00 46.47 142 PRO A C 1
ATOM 1052 O O . PRO A 1 142 ? -29.509 14.049 47.883 1.00 46.47 142 PRO A O 1
ATOM 1055 N N . ILE A 1 143 ? -29.355 12.693 46.121 1.00 31.72 143 ILE A N 1
ATOM 1056 C CA . ILE A 1 143 ? -27.876 12.542 46.208 1.00 31.72 143 ILE A CA 1
ATOM 1057 C C . ILE A 1 143 ? -27.185 12.546 44.823 1.00 31.72 143 ILE A C 1
ATOM 1059 O O . ILE A 1 143 ? -27.245 11.584 44.069 1.00 31.72 143 ILE A O 1
ATOM 1063 N N . ARG A 1 144 ? -26.523 13.684 44.556 1.00 28.84 144 ARG A N 1
ATOM 1064 C CA . ARG A 1 144 ? -25.128 13.959 44.123 1.00 28.84 144 ARG A CA 1
ATOM 1065 C C . ARG A 1 144 ? -24.393 13.103 43.060 1.00 28.84 144 ARG A C 1
ATOM 1067 O O . ARG A 1 144 ? -24.199 11.903 43.199 1.00 28.84 144 ARG A O 1
ATOM 1074 N N . ALA A 1 145 ? -23.824 13.842 42.097 1.00 37.44 145 ALA A N 1
ATOM 1075 C CA . ALA A 1 145 ? -22.891 13.465 41.028 1.00 37.44 145 ALA A CA 1
ATOM 1076 C C . ALA A 1 145 ? -21.452 13.111 41.479 1.00 37.44 145 ALA A C 1
ATOM 1078 O O . ALA A 1 145 ? -20.994 13.559 42.533 1.00 37.44 145 ALA A O 1
ATOM 1079 N N . VAL A 1 146 ? -20.716 12.391 40.615 1.00 32.28 146 VAL A N 1
ATOM 1080 C CA . VAL A 1 146 ? -19.278 12.051 40.738 1.00 32.28 146 VAL A CA 1
ATOM 1081 C C . VAL A 1 146 ? -18.589 12.212 39.355 1.00 32.28 146 VAL A C 1
ATOM 1083 O O . VAL A 1 146 ? -19.260 11.988 38.346 1.00 32.28 146 VAL A O 1
ATOM 1086 N N . PRO A 1 147 ? -17.312 12.662 39.269 1.00 35.09 147 PRO A N 1
ATOM 1087 C CA . PRO A 1 147 ? -16.753 13.340 38.093 1.00 35.09 147 PRO A CA 1
ATOM 1088 C C . PRO A 1 147 ? -15.910 12.461 37.149 1.00 35.09 147 PRO A C 1
ATOM 1090 O O . PRO A 1 147 ? -15.410 11.401 37.513 1.00 35.09 147 PRO A O 1
ATOM 1093 N N . THR A 1 148 ? -15.698 12.996 35.945 1.00 34.09 148 THR A N 1
ATOM 1094 C CA . THR A 1 148 ? -14.761 12.560 34.900 1.00 34.09 148 THR A CA 1
ATOM 1095 C C . THR A 1 148 ? -13.298 12.618 35.355 1.00 34.09 148 THR A C 1
ATOM 1097 O O . THR A 1 148 ? -12.809 13.682 35.732 1.00 34.09 148 THR A O 1
ATOM 1100 N N . THR A 1 149 ? -12.557 11.519 35.193 1.00 27.42 149 THR A N 1
ATOM 1101 C CA . THR A 1 149 ? -11.086 11.521 35.133 1.00 27.42 149 THR A CA 1
ATOM 1102 C C . THR A 1 149 ? -10.604 10.911 33.815 1.00 27.42 149 THR A C 1
ATOM 1104 O O . THR A 1 149 ? -10.986 9.817 33.412 1.00 27.42 149 THR A O 1
ATOM 1107 N N . ARG A 1 150 ? -9.769 11.683 33.114 1.00 37.38 150 ARG A N 1
ATOM 1108 C CA . ARG A 1 150 ? -9.111 11.364 31.844 1.00 37.38 150 ARG A CA 1
ATOM 1109 C C . ARG A 1 150 ? -7.905 10.469 32.134 1.00 37.38 150 ARG A C 1
ATOM 1111 O O . ARG A 1 150 ? -6.896 10.961 32.629 1.00 37.38 150 ARG A O 1
ATOM 1118 N N . ALA A 1 151 ? -8.016 9.179 31.832 1.00 30.16 151 ALA A N 1
ATOM 1119 C CA . ALA A 1 151 ? -6.881 8.266 31.804 1.00 30.16 151 ALA A CA 1
ATOM 1120 C C . ALA A 1 151 ? -6.255 8.284 30.404 1.00 30.16 151 ALA A C 1
ATOM 1122 O O . ALA A 1 151 ? -6.929 8.079 29.397 1.00 30.16 151 ALA A O 1
ATOM 1123 N N . THR A 1 152 ? -4.959 8.559 30.340 1.00 32.69 152 THR A N 1
ATOM 1124 C CA . THR A 1 152 ? -4.111 8.246 29.192 1.00 32.69 152 THR A CA 1
ATOM 1125 C C . THR A 1 152 ? -4.013 6.719 29.065 1.00 32.69 152 THR A C 1
ATOM 1127 O O . THR A 1 152 ? -3.613 6.072 30.035 1.00 32.69 152 THR A O 1
ATOM 1130 N N . PRO A 1 153 ? -4.355 6.098 27.920 1.00 39.66 153 PRO A N 1
ATOM 1131 C CA . PRO A 1 153 ? -4.166 4.666 27.765 1.00 39.66 153 PRO A CA 1
ATOM 1132 C C . PRO A 1 153 ? -2.682 4.395 27.517 1.00 39.66 153 PRO A C 1
ATOM 1134 O O . PRO A 1 153 ? -2.164 4.598 26.422 1.00 39.66 153 PRO A O 1
ATOM 1137 N N . ASN A 1 154 ? -1.994 3.929 28.556 1.00 35.97 154 ASN A N 1
ATOM 1138 C CA . ASN A 1 154 ? -0.810 3.100 28.395 1.00 35.97 154 ASN A CA 1
ATOM 1139 C C . ASN A 1 154 ? -1.298 1.641 28.316 1.00 35.97 154 ASN A C 1
ATOM 1141 O O . ASN A 1 154 ? -1.773 1.124 29.332 1.00 35.97 154 ASN A O 1
ATOM 1145 N N . PRO A 1 155 ? -1.266 0.965 27.153 1.00 44.31 155 PRO A N 1
ATOM 1146 C CA . PRO A 1 155 ? -1.701 -0.418 27.072 1.00 44.31 155 PRO A CA 1
ATOM 1147 C C . PRO A 1 155 ? -0.602 -1.321 27.645 1.00 44.31 155 PRO A C 1
ATOM 1149 O O . PRO A 1 155 ? 0.295 -1.762 26.937 1.00 44.31 155 PRO A O 1
ATOM 1152 N N . SER A 1 156 ? -0.704 -1.655 28.932 1.00 36.44 156 SER A N 1
ATOM 1153 C CA . SER A 1 156 ? 0.000 -2.793 29.546 1.00 36.44 156 SER A CA 1
ATOM 1154 C C . SER A 1 156 ? -0.655 -4.133 29.155 1.00 36.44 156 SER A C 1
ATOM 1156 O O . SER A 1 156 ? -0.891 -5.001 29.994 1.00 36.44 156 SER A O 1
ATOM 1158 N N . GLY A 1 157 ? -0.988 -4.291 27.874 1.00 45.38 157 GLY A N 1
ATOM 1159 C CA . GLY A 1 157 ? -1.277 -5.576 27.251 1.00 45.38 157 GLY A CA 1
ATOM 1160 C C . GLY A 1 157 ? -0.151 -5.859 26.271 1.00 45.38 157 GLY A C 1
ATOM 1161 O O . GLY A 1 157 ? 0.171 -4.993 25.464 1.00 45.38 157 GLY A O 1
ATOM 1162 N N . GLU A 1 158 ? 0.462 -7.036 26.381 1.00 53.75 158 GLU A N 1
ATOM 1163 C CA . GLU A 1 158 ? 1.497 -7.560 25.484 1.00 53.75 158 GLU A CA 1
ATOM 1164 C C . GLU A 1 158 ? 1.306 -7.049 24.047 1.00 53.75 158 GLU A C 1
ATOM 1166 O O . GLU A 1 158 ? 0.250 -7.269 23.446 1.00 53.75 158 GLU A O 1
ATOM 1171 N N . ALA A 1 159 ? 2.279 -6.289 23.528 1.00 64.31 159 ALA A N 1
ATOM 1172 C CA . ALA A 1 159 ? 2.172 -5.643 22.225 1.00 64.31 159 ALA A CA 1
ATOM 1173 C C . ALA A 1 159 ? 2.006 -6.711 21.136 1.00 64.31 159 ALA A C 1
ATOM 1175 O O . ALA A 1 159 ? 2.970 -7.321 20.678 1.00 64.31 159 ALA A O 1
ATOM 1176 N N . LYS A 1 160 ? 0.758 -6.965 20.732 1.00 84.12 160 LYS A N 1
ATOM 1177 C CA . LYS A 1 160 ? 0.447 -7.984 19.730 1.00 84.12 160 LYS A CA 1
ATOM 1178 C C . LYS A 1 160 ? 0.942 -7.531 18.365 1.00 84.12 160 LYS A C 1
ATOM 1180 O O . LYS A 1 160 ? 0.697 -6.388 17.955 1.00 84.12 160 LYS A O 1
ATOM 1185 N N . ARG A 1 161 ? 1.611 -8.444 17.655 1.00 91.25 161 ARG A N 1
ATOM 1186 C CA . ARG A 1 161 ? 2.059 -8.214 16.279 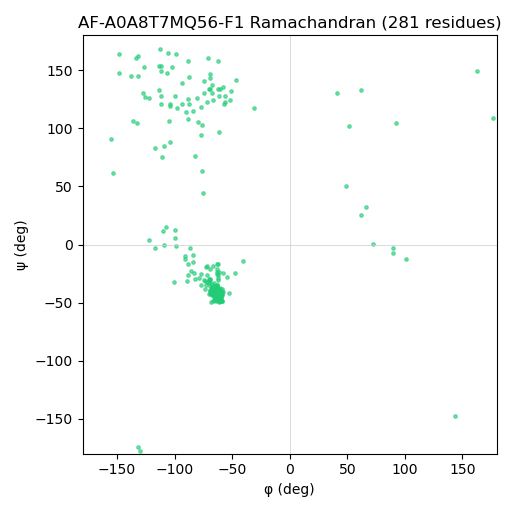1.00 91.25 161 ARG A CA 1
ATOM 1187 C C . ARG A 1 161 ? 0.857 -7.878 15.396 1.00 91.25 161 ARG A C 1
ATOM 1189 O O . ARG A 1 161 ? -0.177 -8.545 15.518 1.00 91.25 161 ARG A O 1
ATOM 1196 N N . PRO A 1 162 ? 0.958 -6.863 14.525 1.00 92.50 162 PRO A N 1
ATOM 1197 C CA . PRO A 1 162 ? -0.022 -6.714 13.466 1.00 92.50 162 PRO A CA 1
ATOM 1198 C C . PRO A 1 162 ? 0.030 -7.929 12.538 1.00 92.50 162 PRO A C 1
ATOM 1200 O O . PRO A 1 162 ? 1.035 -8.635 12.451 1.00 92.50 162 PRO A O 1
ATOM 1203 N N . VAL A 1 163 ? -1.063 -8.160 11.826 1.00 91.31 163 VAL A N 1
ATOM 1204 C CA . VAL A 1 163 ? -1.139 -9.200 10.796 1.00 91.31 163 VAL A CA 1
ATOM 1205 C C . VAL A 1 163 ? -1.621 -8.579 9.504 1.00 91.31 163 VAL A C 1
ATOM 1207 O O . VAL A 1 163 ? -2.338 -7.582 9.537 1.00 91.31 163 VAL A O 1
ATOM 1210 N N . TRP A 1 164 ? -1.253 -9.161 8.369 1.00 87.25 164 TRP A N 1
ATOM 1211 C CA . TRP A 1 164 ? -1.945 -8.848 7.132 1.00 87.25 164 TRP A CA 1
ATOM 1212 C C . TRP A 1 164 ? -3.153 -9.779 6.988 1.00 87.25 164 TRP A C 1
ATOM 1214 O O . TRP A 1 164 ? -3.115 -10.941 7.397 1.00 87.25 164 TRP A O 1
ATOM 1224 N N . TYR A 1 165 ? -4.239 -9.254 6.439 1.00 85.62 165 TYR A N 1
ATOM 1225 C CA . TYR A 1 165 ? -5.472 -9.978 6.176 1.00 85.62 165 TYR A CA 1
ATOM 1226 C C . TYR A 1 165 ? -5.868 -9.777 4.722 1.00 85.62 165 TYR A C 1
ATOM 1228 O O . TYR A 1 165 ? -5.893 -8.643 4.249 1.00 85.62 165 TYR A O 1
ATOM 1236 N N . GLU A 1 166 ? -6.172 -10.868 4.028 1.00 85.94 166 GLU A N 1
ATOM 1237 C CA . GLU A 1 166 ? -6.770 -10.817 2.699 1.00 85.94 166 GLU A CA 1
ATOM 1238 C C . GLU A 1 166 ? -8.288 -10.889 2.827 1.00 85.94 166 GLU A C 1
ATOM 1240 O O . GLU A 1 166 ? -8.828 -11.843 3.395 1.00 85.94 166 GLU A O 1
ATOM 1245 N N . VAL A 1 167 ? -8.960 -9.863 2.315 1.00 80.94 167 VAL A N 1
ATOM 1246 C CA . VAL A 1 167 ? -10.413 -9.720 2.381 1.00 80.94 167 VAL A CA 1
ATOM 1247 C C . VAL A 1 167 ? -11.089 -10.792 1.536 1.00 80.94 167 VAL A C 1
ATOM 1249 O O . VAL A 1 167 ? -10.754 -11.001 0.370 1.00 80.94 167 VAL A O 1
ATOM 1252 N N . LYS A 1 168 ? -12.068 -11.472 2.129 1.00 83.94 168 LYS A N 1
ATOM 1253 C CA . LYS A 1 168 ? -12.801 -12.582 1.518 1.00 83.94 168 LYS A CA 1
ATOM 1254 C C . LYS A 1 168 ? -14.202 -12.154 1.110 1.00 83.94 168 LYS A C 1
ATOM 1256 O O . LYS A 1 168 ? -14.724 -11.127 1.539 1.00 83.94 168 LYS A O 1
ATOM 1261 N N . VAL A 1 169 ? -14.832 -12.977 0.273 1.00 76.94 169 VAL A N 1
ATOM 1262 C CA . VAL A 1 169 ? -16.226 -12.778 -0.142 1.00 76.94 169 VAL A CA 1
ATOM 1263 C C . VAL A 1 169 ? -17.126 -12.702 1.093 1.00 76.94 169 VAL A C 1
ATOM 1265 O O . VAL A 1 169 ? -17.165 -13.638 1.890 1.00 76.94 169 VAL A O 1
ATOM 1268 N N . GLY A 1 170 ? -17.859 -11.594 1.223 1.00 73.75 170 GLY A N 1
ATOM 1269 C CA . GLY A 1 170 ? -18.809 -11.357 2.313 1.00 73.75 170 GLY A CA 1
ATOM 1270 C C . GLY A 1 170 ? -18.231 -10.672 3.553 1.00 73.75 170 GLY A C 1
ATOM 1271 O O . GLY A 1 170 ? -19.001 -10.358 4.460 1.00 73.75 170 GLY A O 1
ATOM 1272 N N . ASP A 1 171 ? -16.923 -10.403 3.594 1.00 77.94 171 ASP A N 1
ATOM 1273 C CA . ASP A 1 171 ? -16.322 -9.653 4.694 1.00 77.94 171 ASP A CA 1
ATOM 1274 C C . ASP A 1 171 ? -16.748 -8.180 4.675 1.00 77.94 171 ASP A C 1
ATOM 1276 O O . ASP A 1 171 ? -16.879 -7.546 3.627 1.00 77.94 171 ASP A O 1
ATOM 1280 N N . ASN A 1 172 ? -16.869 -7.602 5.867 1.00 77.81 172 ASN A N 1
ATOM 1281 C CA . ASN A 1 172 ? -16.854 -6.157 6.065 1.00 77.81 172 ASN A CA 1
ATOM 1282 C C . ASN A 1 172 ? -15.895 -5.781 7.200 1.00 77.81 172 ASN A C 1
ATOM 1284 O O . ASN A 1 172 ? -15.524 -6.612 8.035 1.00 77.81 172 ASN A O 1
ATOM 1288 N N . LEU A 1 173 ? -15.500 -4.509 7.257 1.00 78.81 173 LEU A N 1
ATOM 1289 C CA . LEU A 1 173 ? -14.522 -4.051 8.242 1.00 78.81 173 LEU A CA 1
ATOM 1290 C C . LEU A 1 173 ? -14.982 -4.222 9.689 1.00 78.81 173 LEU A C 1
ATOM 1292 O O . LEU A 1 173 ? -14.136 -4.467 10.544 1.00 78.81 173 LEU A O 1
ATOM 1296 N N . SER A 1 174 ? -16.283 -4.152 9.978 1.00 79.25 174 SER A N 1
ATOM 1297 C CA . SER A 1 174 ? -16.811 -4.382 11.329 1.00 79.25 174 SER A CA 1
ATOM 1298 C C . SER A 1 174 ? -16.603 -5.830 11.781 1.00 79.25 174 SER A C 1
ATOM 1300 O O . SER A 1 174 ? -16.177 -6.071 12.909 1.00 79.25 174 SER A O 1
ATOM 1302 N N . GLN A 1 175 ? -16.828 -6.802 10.893 1.00 83.44 175 GLN A N 1
ATOM 1303 C CA . GLN A 1 175 ? -16.568 -8.220 11.162 1.00 83.44 175 GLN A CA 1
ATOM 1304 C C . GLN A 1 175 ? -15.072 -8.505 11.328 1.00 83.44 175 GLN A C 1
ATOM 1306 O O . GLN A 1 175 ? -14.677 -9.233 12.241 1.00 83.44 175 GLN A O 1
ATOM 1311 N N . VAL A 1 176 ? -14.229 -7.910 10.477 1.00 82.12 176 VAL A N 1
ATOM 1312 C CA . VAL A 1 176 ? -12.767 -8.027 10.593 1.00 82.12 176 VAL A CA 1
ATOM 1313 C C . VAL A 1 176 ? -12.288 -7.398 11.907 1.00 82.12 176 VAL A C 1
ATOM 1315 O O . VAL A 1 176 ? -11.521 -8.016 12.643 1.00 82.12 176 VAL A O 1
ATOM 1318 N N . ALA A 1 177 ? -12.789 -6.213 12.261 1.00 85.81 177 ALA A N 1
ATOM 1319 C CA . ALA A 1 177 ? -12.461 -5.529 13.508 1.00 85.81 177 ALA A CA 1
ATOM 1320 C C . ALA A 1 177 ? -12.813 -6.374 14.739 1.00 85.81 177 ALA A C 1
ATOM 1322 O O . ALA A 1 177 ? -11.959 -6.584 15.604 1.00 85.81 177 ALA A O 1
ATOM 1323 N N . ALA A 1 178 ? -14.028 -6.929 14.774 1.00 84.31 178 ALA A N 1
ATOM 1324 C CA . ALA A 1 178 ? -14.472 -7.813 15.845 1.00 84.31 178 ALA A CA 1
ATOM 1325 C C . ALA A 1 178 ? -13.582 -9.062 15.965 1.00 84.31 178 ALA A C 1
ATOM 1327 O O . ALA A 1 178 ? -13.146 -9.407 17.063 1.00 84.31 178 ALA A O 1
ATOM 1328 N N . ARG A 1 179 ? -13.240 -9.699 14.834 1.00 90.50 1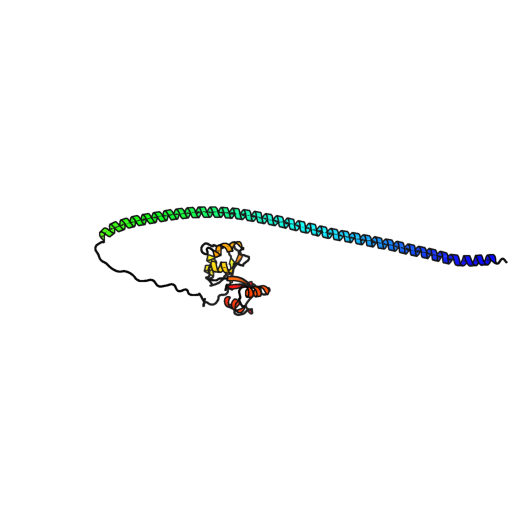79 ARG A N 1
ATOM 1329 C CA . ARG A 1 179 ? -12.385 -10.899 14.792 1.00 90.50 179 ARG A CA 1
ATOM 1330 C C . ARG A 1 179 ? -11.008 -10.664 15.413 1.00 90.50 179 ARG A C 1
ATOM 1332 O O . ARG A 1 179 ? -10.493 -11.537 16.104 1.00 90.50 179 ARG A O 1
ATOM 1339 N N . TYR A 1 180 ? -10.408 -9.504 15.160 1.00 91.75 180 TYR A N 1
ATOM 1340 C CA . TYR A 1 180 ? -9.049 -9.184 15.606 1.00 91.75 180 TYR A CA 1
ATOM 1341 C C . TYR A 1 180 ? -8.997 -8.315 16.869 1.00 91.75 180 TYR A C 1
ATOM 1343 O O . TYR A 1 180 ? -7.927 -7.811 17.227 1.00 91.75 180 TYR A O 1
ATOM 1351 N N . ASN A 1 181 ? -10.133 -8.156 17.558 1.00 92.81 181 ASN A N 1
ATOM 1352 C CA . ASN A 1 181 ? -10.275 -7.301 18.735 1.00 92.81 181 ASN A CA 1
ATOM 1353 C C . ASN A 1 181 ? -9.690 -5.893 18.506 1.00 92.81 181 ASN A C 1
ATOM 1355 O O . ASN A 1 181 ? -8.848 -5.404 19.259 1.00 92.81 181 ASN A O 1
ATOM 1359 N N . THR A 1 182 ? -10.085 -5.265 17.406 1.00 91.44 182 THR A N 1
ATOM 1360 C CA . THR A 1 182 ? -9.674 -3.910 17.034 1.00 91.44 182 THR A CA 1
ATOM 1361 C C . THR A 1 182 ? -10.902 -3.089 16.635 1.00 91.44 182 THR A C 1
ATOM 1363 O O . THR A 1 182 ? -12.029 -3.552 16.795 1.00 91.44 182 THR A O 1
ATOM 1366 N N . SER A 1 183 ? -10.721 -1.860 16.154 1.00 87.62 183 SER A N 1
ATOM 1367 C CA . SER A 1 183 ? -11.826 -1.029 15.664 1.00 87.62 183 SER A CA 1
ATOM 1368 C C . SER A 1 183 ? -11.739 -0.824 14.155 1.00 87.62 183 SER A C 1
ATOM 1370 O O . SER A 1 183 ? -10.651 -0.829 13.573 1.00 87.62 183 SER A O 1
ATOM 1372 N N . VAL A 1 184 ? -12.889 -0.583 13.516 1.00 82.38 184 VAL A N 1
ATOM 1373 C CA . VAL A 1 184 ? -12.955 -0.174 12.099 1.00 82.38 184 VAL A CA 1
ATOM 1374 C C . VAL A 1 184 ? -12.052 1.031 11.858 1.00 82.38 184 VAL A C 1
ATOM 1376 O O . VAL A 1 184 ? -11.295 1.071 10.891 1.00 82.38 184 VAL A O 1
ATOM 1379 N N . ARG A 1 185 ? -12.065 1.983 12.797 1.00 81.88 185 ARG A N 1
ATOM 1380 C CA . ARG A 1 185 ? -11.207 3.160 12.752 1.00 81.88 185 ARG A CA 1
ATOM 1381 C C . ARG A 1 185 ? -9.724 2.796 12.776 1.00 81.88 185 ARG A C 1
ATOM 1383 O O . ARG A 1 185 ? -8.972 3.325 11.968 1.00 81.88 185 ARG A O 1
ATOM 1390 N N . ALA A 1 186 ? -9.300 1.933 13.691 1.00 87.19 186 ALA A N 1
ATOM 1391 C CA . ALA A 1 186 ? -7.907 1.520 13.804 1.00 87.19 186 ALA A CA 1
ATOM 1392 C C . ALA A 1 186 ? -7.424 0.823 12.523 1.00 87.19 186 ALA A C 1
ATOM 1394 O O . ALA A 1 186 ? -6.333 1.129 12.044 1.00 87.19 186 ALA A O 1
ATOM 1395 N N . ILE A 1 187 ? -8.250 -0.049 11.930 1.00 85.88 187 ILE A N 1
ATOM 1396 C CA . ILE A 1 187 ? -7.947 -0.675 10.634 1.00 85.88 187 ILE A CA 1
ATOM 1397 C C . ILE A 1 187 ? -7.839 0.390 9.539 1.00 85.88 187 ILE A C 1
ATOM 1399 O O . ILE A 1 187 ? -6.872 0.389 8.783 1.00 85.88 187 ILE A O 1
ATOM 1403 N N . ALA A 1 188 ? -8.789 1.324 9.463 1.00 80.31 188 ALA A N 1
ATOM 1404 C CA . ALA A 1 188 ? -8.759 2.386 8.463 1.00 80.31 188 ALA A CA 1
ATOM 1405 C C . ALA A 1 188 ? -7.500 3.261 8.593 1.00 80.31 188 ALA A C 1
ATOM 1407 O O . ALA A 1 188 ? -6.843 3.523 7.593 1.00 80.31 188 ALA A O 1
ATOM 1408 N N . GLU A 1 189 ? -7.127 3.665 9.813 1.00 83.75 189 GLU A N 1
ATOM 1409 C CA . GLU A 1 189 ? -5.892 4.411 10.110 1.00 83.75 189 GLU A CA 1
ATOM 1410 C C . GLU A 1 189 ? -4.648 3.620 9.670 1.00 83.75 189 GLU A C 1
ATOM 1412 O O . GLU A 1 189 ? -3.816 4.138 8.926 1.00 83.75 189 GLU A O 1
ATOM 1417 N N . ALA A 1 190 ? -4.564 2.335 10.032 1.00 86.75 190 ALA A N 1
ATOM 1418 C CA . ALA A 1 190 ? -3.459 1.457 9.648 1.00 86.75 190 ALA A CA 1
ATOM 1419 C C . ALA A 1 190 ? -3.319 1.266 8.127 1.00 86.75 190 ALA A C 1
ATOM 1421 O O . ALA A 1 190 ? -2.228 0.978 7.654 1.00 86.75 190 ALA A O 1
ATOM 1422 N N . ASN A 1 191 ? -4.374 1.460 7.340 1.00 82.62 191 ASN A N 1
ATOM 1423 C CA . ASN A 1 191 ? -4.339 1.203 5.898 1.00 82.62 191 ASN A CA 1
ATOM 1424 C C . ASN A 1 191 ? -4.408 2.465 5.034 1.00 82.62 191 ASN A C 1
ATOM 1426 O O . ASN A 1 191 ? -4.532 2.353 3.819 1.00 82.62 191 ASN A O 1
ATOM 1430 N N . ARG A 1 192 ? -4.254 3.660 5.622 1.00 72.31 192 ARG A N 1
ATOM 1431 C CA . ARG A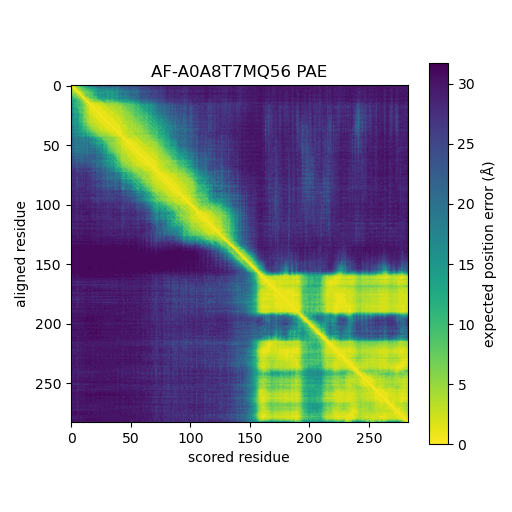 1 192 ? -4.308 4.951 4.902 1.00 72.31 192 ARG A CA 1
ATOM 1432 C C . ARG A 1 192 ? -3.347 5.069 3.715 1.00 72.31 192 ARG A C 1
ATOM 1434 O O . ARG A 1 192 ? -3.634 5.819 2.792 1.00 72.31 192 ARG A O 1
ATOM 1441 N N . ASN A 1 193 ? -2.226 4.348 3.754 1.00 59.25 193 ASN A N 1
ATOM 1442 C CA . ASN A 1 193 ? -1.173 4.397 2.735 1.00 59.25 193 ASN A CA 1
ATOM 1443 C C . ASN A 1 193 ? -1.105 3.122 1.875 1.00 59.25 193 ASN A C 1
ATOM 1445 O O . ASN A 1 193 ? -0.242 3.019 1.003 1.00 59.25 193 ASN A O 1
ATOM 1449 N N . ALA A 1 194 ? -1.960 2.127 2.135 1.00 53.12 194 ALA A N 1
ATOM 1450 C CA . ALA A 1 194 ? -1.992 0.914 1.335 1.00 53.12 194 ALA A CA 1
ATOM 1451 C C . ALA A 1 194 ? -2.605 1.250 -0.029 1.00 53.12 194 ALA A C 1
ATOM 1453 O O . ALA A 1 194 ? -3.739 1.713 -0.098 1.00 53.12 194 ALA A O 1
ATOM 1454 N N . VAL A 1 195 ? -1.861 0.978 -1.107 1.00 40.09 195 VAL A N 1
ATOM 1455 C CA . VAL A 1 195 ? -2.261 1.163 -2.523 1.00 40.09 195 VAL A CA 1
ATOM 1456 C C . VAL A 1 195 ? -3.661 0.600 -2.826 1.00 40.09 195 VAL A C 1
ATOM 1458 O O . VAL A 1 195 ? -4.344 1.063 -3.733 1.00 40.09 195 VAL A O 1
ATOM 1461 N N . THR A 1 196 ? -4.100 -0.370 -2.031 1.00 43.66 196 THR A N 1
ATOM 1462 C CA . THR A 1 196 ? -5.395 -1.040 -2.097 1.00 43.66 196 THR A CA 1
ATOM 1463 C C . THR A 1 196 ? -6.592 -0.171 -1.682 1.00 43.66 196 THR A C 1
ATOM 1465 O O . THR A 1 196 ? -7.685 -0.351 -2.207 1.00 43.66 196 THR A O 1
ATOM 1468 N N . LEU A 1 197 ? -6.412 0.806 -0.788 1.00 45.62 197 LEU A N 1
ATOM 1469 C CA . LEU A 1 197 ? -7.455 1.768 -0.425 1.00 45.62 197 LEU A CA 1
ATOM 1470 C C . LEU A 1 197 ? -7.143 3.092 -1.118 1.00 45.62 197 LEU A C 1
ATOM 1472 O O . LEU A 1 197 ? -6.430 3.942 -0.590 1.00 45.62 197 LEU A O 1
ATOM 1476 N N . GLY A 1 198 ? -7.646 3.238 -2.344 1.00 41.12 198 GLY A N 1
ATOM 1477 C CA . GLY A 1 198 ? -7.453 4.431 -3.161 1.00 41.12 198 GLY A CA 1
ATOM 1478 C C . GLY A 1 198 ? -7.710 5.734 -2.391 1.00 41.12 198 GLY A C 1
ATOM 1479 O O . GLY A 1 198 ? -8.648 5.849 -1.600 1.00 41.12 198 GLY A O 1
ATOM 1480 N N . TYR A 1 199 ? -6.872 6.728 -2.688 1.00 41.69 199 TYR A N 1
ATOM 1481 C CA . TYR A 1 199 ? -6.818 8.103 -2.173 1.00 41.69 199 TYR A CA 1
ATOM 1482 C C . TYR A 1 199 ? -8.166 8.844 -1.967 1.00 41.69 199 TYR A C 1
ATOM 1484 O O . TYR A 1 199 ? -8.195 9.870 -1.289 1.00 41.69 199 TYR A O 1
ATOM 1492 N N . ALA A 1 200 ? -9.288 8.358 -2.507 1.00 37.31 200 ALA A N 1
ATOM 1493 C CA . ALA A 1 200 ? -10.611 8.983 -2.412 1.00 37.31 200 ALA A CA 1
ATOM 1494 C C . ALA A 1 200 ? -11.273 8.878 -1.018 1.00 37.31 200 ALA A C 1
ATOM 1496 O O . ALA A 1 200 ? -12.165 9.657 -0.689 1.00 37.31 200 ALA A O 1
ATOM 1497 N N . LEU A 1 201 ? -10.825 7.946 -0.174 1.00 40.91 201 LEU A N 1
ATOM 1498 C CA . LEU A 1 201 ? -11.475 7.583 1.094 1.00 40.91 201 LEU A CA 1
ATOM 1499 C C . LEU A 1 201 ? -11.108 8.482 2.299 1.00 40.91 201 LEU A C 1
ATOM 1501 O O . LEU A 1 201 ? -11.709 8.397 3.369 1.00 40.91 201 LEU A O 1
ATOM 1505 N N . TYR A 1 202 ? -10.123 9.369 2.142 1.00 44.62 202 TYR A N 1
ATOM 1506 C CA . TYR A 1 202 ? -9.493 10.083 3.258 1.00 44.62 202 TYR A CA 1
ATOM 1507 C C . TYR A 1 202 ? -10.248 11.335 3.742 1.00 44.62 202 TYR A C 1
ATOM 1509 O O . TYR A 1 202 ? -10.109 11.718 4.904 1.00 44.62 202 TYR A O 1
ATOM 1517 N N . LYS A 1 203 ? -11.075 11.976 2.903 1.00 37.91 203 LYS A N 1
ATOM 1518 C CA . LYS A 1 203 ? -11.682 13.276 3.254 1.00 37.91 203 LYS A CA 1
ATOM 1519 C C . LYS A 1 203 ? -12.736 13.183 4.372 1.00 37.91 203 LYS A C 1
ATOM 1521 O O . LYS A 1 203 ? -12.859 14.105 5.166 1.00 37.91 203 LYS A O 1
ATOM 1526 N N . ILE A 1 204 ? -13.447 12.059 4.487 1.00 39.84 204 ILE A N 1
ATOM 1527 C CA . ILE A 1 204 ? -14.569 11.891 5.436 1.00 39.84 204 ILE A CA 1
ATOM 1528 C C . ILE A 1 204 ? -14.097 11.456 6.843 1.00 39.84 204 ILE A C 1
ATOM 1530 O O . ILE A 1 204 ? -14.766 11.723 7.842 1.00 39.84 204 ILE A O 1
ATOM 1534 N N . LEU A 1 205 ? -12.909 10.848 6.960 1.00 47.06 205 LEU A N 1
ATOM 1535 C CA . LEU A 1 205 ? -12.405 10.245 8.205 1.00 47.06 205 LEU A CA 1
ATOM 1536 C C . LEU A 1 205 ? -12.046 11.265 9.306 1.00 47.06 205 LEU A C 1
ATOM 1538 O O . LEU A 1 205 ? -11.972 10.901 10.482 1.00 47.06 205 LEU A O 1
ATOM 1542 N N . ILE A 1 206 ? -11.804 12.527 8.940 1.00 47.97 206 ILE A N 1
ATOM 1543 C CA . ILE A 1 206 ? -11.469 13.596 9.895 1.00 47.97 206 ILE A CA 1
ATOM 1544 C C . ILE A 1 206 ? -12.735 14.280 10.434 1.00 47.97 206 ILE A C 1
ATOM 1546 O O . ILE A 1 206 ? -12.721 14.763 11.564 1.00 47.97 206 ILE A O 1
ATOM 1550 N N . GLU A 1 207 ? -13.831 14.270 9.673 1.00 44.16 207 GLU A N 1
ATOM 1551 C CA . GLU A 1 207 ? -14.995 15.119 9.946 1.00 44.16 207 GLU A CA 1
ATOM 1552 C C . GLU A 1 207 ? -16.146 14.376 10.646 1.00 44.16 207 GLU A C 1
ATOM 1554 O O . GLU A 1 207 ? -16.824 14.985 11.470 1.00 44.16 207 GLU A O 1
ATOM 1559 N N . ASN A 1 208 ? -16.359 13.072 10.395 1.00 43.12 208 ASN A N 1
ATOM 1560 C CA . ASN A 1 208 ? -17.439 12.324 11.058 1.00 43.12 208 ASN A CA 1
ATOM 1561 C C . ASN A 1 208 ? -17.177 10.798 11.146 1.00 43.12 208 ASN A C 1
ATOM 1563 O O . ASN A 1 208 ? -1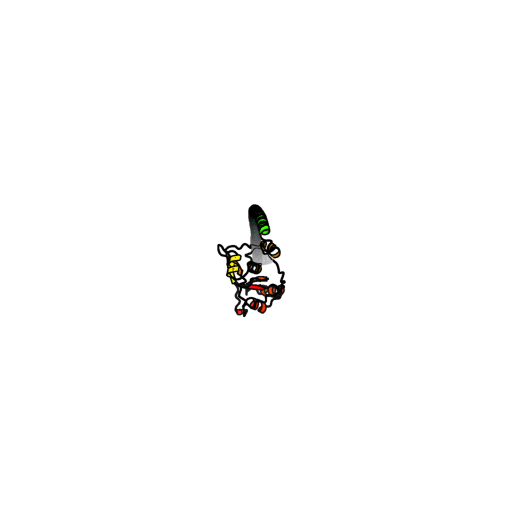7.537 10.047 10.237 1.00 43.12 208 ASN A O 1
ATOM 1567 N N . PRO A 1 209 ? -16.543 10.303 12.228 1.00 47.12 209 PRO A N 1
ATOM 1568 C CA . PRO A 1 209 ? -16.058 8.924 12.309 1.00 47.12 209 PRO A CA 1
ATOM 1569 C C . PRO A 1 209 ? -17.154 7.855 12.459 1.00 47.12 209 PRO A C 1
ATOM 1571 O O . PRO A 1 209 ? -16.867 6.692 12.192 1.00 47.12 209 PRO A O 1
ATOM 1574 N N . GLU A 1 210 ? -18.374 8.213 12.872 1.00 47.06 210 GLU A N 1
ATOM 1575 C CA . GLU A 1 210 ? -19.479 7.252 13.066 1.00 47.06 210 GLU A CA 1
ATOM 1576 C C . GLU A 1 210 ? -20.312 7.014 11.797 1.00 47.06 210 GLU A C 1
ATOM 1578 O O . GLU A 1 210 ? -21.008 6.009 11.699 1.00 47.06 210 GLU A O 1
ATOM 1583 N N . SER A 1 211 ? -20.201 7.901 10.800 1.00 44.84 211 SER A N 1
ATOM 1584 C CA . SER A 1 211 ? -20.918 7.806 9.516 1.00 44.84 211 SER A CA 1
ATOM 1585 C C . SER A 1 211 ? -20.055 7.212 8.387 1.00 44.84 211 SER A C 1
ATOM 1587 O O . SER A 1 211 ? -20.492 7.042 7.250 1.00 44.84 211 SER A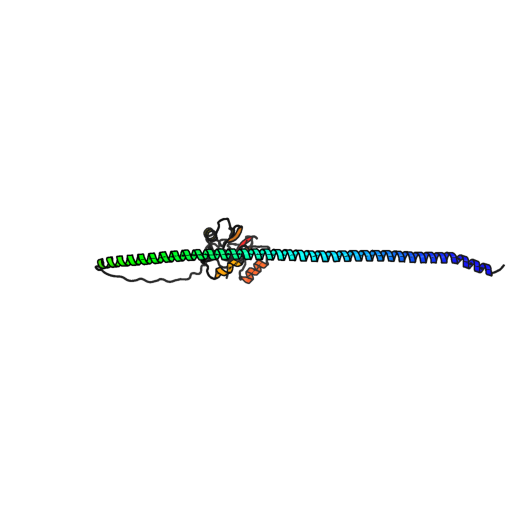 O 1
ATOM 1589 N N . TYR A 1 212 ? -18.793 6.887 8.681 1.00 48.53 212 TYR A N 1
ATOM 1590 C CA . TYR A 1 212 ? -17.846 6.394 7.688 1.00 48.53 212 TYR A CA 1
ATOM 1591 C C . TYR A 1 212 ? -17.884 4.863 7.587 1.00 48.53 212 TYR A C 1
ATOM 1593 O O . TYR A 1 212 ? -17.470 4.161 8.510 1.00 48.53 212 TYR A O 1
ATOM 1601 N N . ASN A 1 213 ? -18.326 4.352 6.433 1.00 52.03 213 ASN A N 1
ATOM 1602 C CA . ASN A 1 213 ? -18.253 2.935 6.072 1.00 52.03 213 ASN A CA 1
ATOM 1603 C C . ASN A 1 213 ? -17.196 2.720 4.965 1.00 52.03 213 ASN A C 1
ATOM 1605 O O . ASN A 1 213 ? -17.538 2.741 3.779 1.00 52.03 213 ASN A O 1
ATOM 1609 N N . PRO A 1 214 ? -15.904 2.566 5.320 1.00 59.19 214 PRO A N 1
ATOM 1610 C CA . PRO A 1 214 ? -14.862 2.265 4.346 1.00 59.19 214 PRO A CA 1
ATOM 1611 C C . PRO A 1 214 ? -15.212 0.971 3.603 1.00 59.19 214 PRO A C 1
ATOM 1613 O O . PRO A 1 214 ? -15.361 -0.084 4.219 1.00 59.19 214 PRO A O 1
ATOM 1616 N N . THR A 1 215 ? -15.349 1.044 2.278 1.00 62.34 215 THR A N 1
ATOM 1617 C CA . THR A 1 215 ? -15.627 -0.146 1.463 1.00 62.34 215 THR A CA 1
ATOM 1618 C C . THR A 1 215 ? -14.325 -0.906 1.226 1.00 62.34 215 THR A C 1
ATOM 1620 O O . THR A 1 215 ? -13.347 -0.325 0.760 1.00 62.34 215 THR A O 1
ATOM 1623 N N . ILE A 1 216 ? -14.325 -2.195 1.563 1.00 68.56 216 ILE A N 1
ATOM 1624 C CA . ILE A 1 216 ? -13.253 -3.146 1.249 1.00 68.56 216 ILE A CA 1
ATOM 1625 C C . ILE A 1 216 ? -13.717 -4.084 0.137 1.00 68.56 216 ILE A C 1
ATOM 1627 O O . ILE A 1 216 ? -14.900 -4.420 0.060 1.00 68.56 216 ILE A O 1
ATOM 1631 N N . HIS A 1 217 ? -12.790 -4.520 -0.706 1.00 73.12 217 HIS A N 1
ATOM 1632 C CA . HIS A 1 217 ? -13.036 -5.432 -1.816 1.00 73.12 217 HIS A CA 1
ATOM 1633 C C . HIS A 1 217 ? -12.339 -6.770 -1.585 1.00 73.12 217 HIS A C 1
ATOM 1635 O O . HIS A 1 217 ? -11.335 -6.871 -0.886 1.00 73.12 217 HIS A O 1
ATOM 1641 N N . VAL A 1 218 ? -12.880 -7.829 -2.182 1.00 69.12 218 VAL A N 1
ATOM 1642 C CA . VAL A 1 218 ? -12.275 -9.165 -2.122 1.00 69.12 218 VAL A CA 1
ATOM 1643 C C . VAL A 1 218 ? -10.875 -9.131 -2.738 1.00 69.12 218 VAL A C 1
ATOM 1645 O O . VAL A 1 218 ? -10.694 -8.594 -3.828 1.00 69.12 218 VAL A O 1
ATOM 1648 N N . GLY A 1 219 ? -9.904 -9.732 -2.051 1.00 72.31 219 GLY A N 1
ATOM 1649 C CA . GLY A 1 219 ? -8.489 -9.713 -2.427 1.00 72.31 219 GLY A CA 1
ATOM 1650 C C . GLY A 1 219 ? -7.707 -8.538 -1.836 1.00 72.31 219 GLY A C 1
ATOM 1651 O O . GLY A 1 219 ? -6.476 -8.524 -1.925 1.00 72.31 219 GLY A O 1
ATOM 1652 N N . ASP A 1 220 ? -8.382 -7.581 -1.190 1.00 75.19 220 ASP A N 1
ATOM 1653 C CA . ASP A 1 220 ? -7.698 -6.472 -0.542 1.00 75.19 220 ASP A CA 1
ATOM 1654 C C . ASP A 1 220 ? -6.787 -6.979 0.576 1.00 75.19 220 ASP A C 1
ATOM 1656 O O . ASP A 1 220 ? -7.193 -7.789 1.411 1.00 75.19 220 ASP A O 1
ATOM 1660 N N . ARG A 1 221 ? -5.552 -6.472 0.622 1.00 79.81 221 ARG A N 1
ATOM 1661 C CA . ARG A 1 221 ? -4.604 -6.758 1.704 1.00 79.81 221 ARG A CA 1
ATOM 1662 C C . ARG A 1 221 ? -4.617 -5.632 2.722 1.00 79.81 221 ARG A C 1
ATOM 1664 O O . ARG A 1 221 ? -4.253 -4.504 2.397 1.00 79.81 221 ARG A O 1
ATOM 1671 N N . LEU A 1 222 ? -4.998 -5.966 3.949 1.00 85.06 222 LEU A N 1
ATOM 1672 C CA . LEU A 1 222 ? -5.122 -5.033 5.062 1.00 85.06 222 LEU A CA 1
ATOM 1673 C C . LEU A 1 222 ? -4.093 -5.335 6.146 1.00 85.06 222 LEU A C 1
ATOM 1675 O O . LEU A 1 222 ? -3.992 -6.470 6.594 1.00 85.06 222 LEU A O 1
ATOM 1679 N N . VAL A 1 223 ? -3.399 -4.317 6.641 1.00 89.88 223 VAL A N 1
ATOM 1680 C CA . VAL A 1 223 ? -2.661 -4.358 7.906 1.00 89.88 223 VAL A CA 1
ATOM 1681 C C . VAL A 1 223 ? -3.654 -4.220 9.060 1.00 89.88 223 VAL A C 1
ATOM 1683 O O . VAL A 1 223 ? -4.340 -3.207 9.189 1.00 89.88 223 VAL A O 1
ATOM 1686 N N . ILE A 1 224 ? -3.739 -5.234 9.915 1.00 91.50 224 ILE A N 1
ATOM 1687 C CA . ILE A 1 224 ? -4.686 -5.293 11.027 1.00 91.50 224 ILE A CA 1
ATOM 1688 C C . ILE A 1 224 ? -3.974 -5.002 12.353 1.00 91.50 224 ILE A C 1
ATOM 1690 O O . ILE A 1 224 ? -3.098 -5.773 12.762 1.00 91.50 224 ILE A O 1
ATOM 1694 N N . PRO A 1 225 ? -4.368 -3.940 13.080 1.00 93.12 225 PRO A N 1
ATOM 1695 C CA . PRO A 1 225 ? -3.804 -3.614 14.381 1.00 93.12 225 PRO A CA 1
ATOM 1696 C C . PRO A 1 225 ? -4.461 -4.433 15.497 1.00 93.12 225 PRO A C 1
ATOM 1698 O O . PRO A 1 225 ? -5.309 -3.946 16.249 1.00 93.12 225 PRO A O 1
ATOM 1701 N N . VAL A 1 226 ? -4.065 -5.707 15.574 1.00 93.50 226 VAL A N 1
ATOM 1702 C CA . VAL A 1 226 ? -4.602 -6.719 16.497 1.00 93.50 226 VAL A CA 1
ATOM 1703 C C . VAL A 1 226 ? -4.578 -6.224 17.941 1.00 93.50 226 VAL A C 1
ATOM 1705 O O . VAL A 1 226 ? -3.527 -5.858 18.464 1.00 93.50 226 VAL A O 1
ATOM 1708 N N . GLY A 1 227 ? -5.736 -6.230 18.602 1.00 90.62 227 GLY A N 1
ATOM 1709 C CA . GLY A 1 227 ? -5.861 -5.799 19.997 1.00 90.62 227 GLY A CA 1
ATOM 1710 C C . GLY A 1 227 ? -5.745 -4.287 20.233 1.00 90.62 227 GLY A C 1
ATOM 1711 O O . GLY A 1 227 ? -5.818 -3.862 21.382 1.00 90.62 227 GLY A O 1
ATOM 1712 N N . ARG A 1 228 ? -5.555 -3.462 19.192 1.00 91.19 228 ARG A N 1
ATOM 1713 C CA . ARG A 1 228 ? -5.327 -2.011 19.325 1.00 91.19 228 ARG A CA 1
ATOM 1714 C C . ARG A 1 228 ? -6.519 -1.219 18.803 1.00 91.19 228 ARG A C 1
ATOM 1716 O O . ARG A 1 228 ? -6.470 -0.628 17.726 1.00 91.19 228 ARG A O 1
ATOM 1723 N N . GLN A 1 229 ? -7.591 -1.187 19.587 1.00 90.19 229 GLN A N 1
ATOM 1724 C CA . GLN A 1 229 ? -8.842 -0.519 19.211 1.00 90.19 229 GLN A CA 1
ATOM 1725 C C . GLN A 1 229 ? -8.691 1.001 19.003 1.00 90.19 229 GLN A C 1
ATOM 1727 O O . GLN A 1 229 ? -9.429 1.583 18.211 1.00 90.19 229 GLN A O 1
ATOM 1732 N N . GLU A 1 230 ? -7.715 1.641 19.651 1.00 88.19 230 GLU A N 1
ATOM 1733 C CA . GLU A 1 230 ? -7.506 3.096 19.594 1.00 88.19 230 GLU A CA 1
ATOM 1734 C C . GLU A 1 230 ? -6.285 3.524 18.763 1.00 88.19 230 GLU A C 1
ATOM 1736 O O . GLU A 1 230 ? -5.846 4.670 18.860 1.00 88.19 230 GLU A O 1
ATOM 1741 N N . PHE A 1 231 ? -5.727 2.628 17.939 1.00 87.56 231 PHE A N 1
ATOM 1742 C CA . PHE A 1 231 ? -4.523 2.907 17.151 1.00 87.56 231 PHE A CA 1
ATOM 1743 C C . PHE A 1 231 ? -4.625 4.216 16.342 1.00 87.56 231 PHE A C 1
ATOM 1745 O O . PHE A 1 231 ? -5.611 4.460 15.639 1.00 87.56 231 PHE A O 1
ATOM 1752 N N . LYS A 1 232 ? -3.570 5.039 16.425 1.00 86.75 232 LYS A N 1
ATOM 1753 C CA . LYS A 1 232 ? -3.360 6.256 15.628 1.00 86.75 232 LYS A CA 1
ATOM 1754 C C . LYS A 1 232 ? -2.004 6.167 14.945 1.00 86.75 232 LYS A C 1
ATOM 1756 O O . LYS A 1 232 ? -0.991 5.973 15.614 1.00 86.75 232 LYS A O 1
ATOM 1761 N N . GLY A 1 233 ? -1.979 6.354 13.634 1.00 86.56 233 GLY A N 1
ATOM 1762 C CA . GLY A 1 233 ? -0.774 6.176 12.836 1.00 86.56 233 GLY A CA 1
ATOM 1763 C C . GLY A 1 233 ? -1.119 5.583 11.484 1.00 86.56 233 GLY A C 1
ATOM 1764 O O . GLY A 1 233 ? -2.198 5.836 10.955 1.00 86.56 233 GLY A O 1
ATOM 1765 N N . PHE A 1 234 ? -0.208 4.789 10.946 1.00 86.25 234 PHE A N 1
ATOM 1766 C CA . PHE A 1 234 ? -0.403 4.059 9.699 1.00 86.25 234 PHE A CA 1
ATOM 1767 C C . PHE A 1 234 ? 0.371 2.745 9.738 1.00 86.25 234 PHE A C 1
ATOM 1769 O O . PHE A 1 234 ? 1.236 2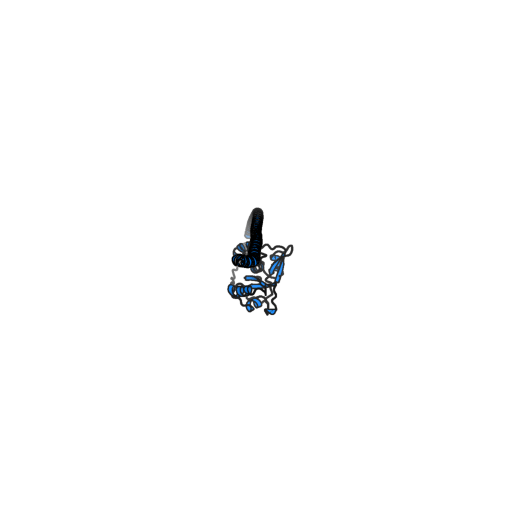.536 10.584 1.00 86.25 234 PHE A O 1
ATOM 1776 N N . GLY A 1 235 ? 0.031 1.839 8.838 1.00 85.06 235 GLY A N 1
ATOM 1777 C CA . GLY A 1 235 ? 0.722 0.583 8.621 1.00 85.06 235 GLY A CA 1
ATOM 1778 C C . GLY A 1 235 ? 1.616 0.655 7.390 1.00 85.06 235 GLY A C 1
ATOM 1779 O O . GLY A 1 235 ? 1.358 1.417 6.456 1.00 85.06 235 GLY A O 1
ATOM 1780 N N . ILE A 1 236 ? 2.665 -0.156 7.397 1.00 82.88 236 ILE A N 1
ATOM 1781 C CA . ILE A 1 236 ? 3.561 -0.379 6.263 1.00 82.88 236 ILE A CA 1
ATOM 1782 C C . ILE A 1 236 ? 3.792 -1.875 6.084 1.00 82.88 236 ILE A C 1
ATOM 1784 O O . ILE A 1 236 ? 3.599 -2.661 7.014 1.00 82.88 236 ILE A O 1
ATOM 1788 N N . ILE A 1 237 ? 4.242 -2.250 4.891 1.00 81.75 237 ILE A N 1
ATOM 1789 C CA . ILE A 1 237 ? 4.790 -3.575 4.622 1.00 81.75 237 ILE A CA 1
ATOM 1790 C C . ILE A 1 237 ? 6.297 -3.424 4.544 1.00 81.75 237 ILE A C 1
ATOM 1792 O O . ILE A 1 237 ? 6.807 -2.659 3.732 1.00 81.75 237 ILE A O 1
ATOM 1796 N N . TRP A 1 238 ? 7.002 -4.139 5.406 1.00 82.38 238 TRP A N 1
ATOM 1797 C CA . TRP A 1 238 ? 8.437 -4.011 5.525 1.00 82.38 238 TRP A CA 1
ATOM 1798 C C . TRP A 1 238 ? 9.166 -4.520 4.278 1.00 82.38 238 TRP A C 1
ATOM 1800 O O . TRP A 1 238 ? 8.849 -5.589 3.752 1.00 82.38 238 TRP A O 1
ATOM 1810 N N . ASN A 1 239 ? 10.186 -3.787 3.832 1.00 78.81 239 ASN A N 1
ATOM 1811 C CA . ASN A 1 239 ? 11.047 -4.181 2.724 1.00 78.81 239 ASN A CA 1
ATOM 1812 C C . ASN A 1 239 ? 12.531 -3.998 3.077 1.00 78.81 239 ASN A C 1
ATOM 1814 O O . ASN A 1 239 ? 13.059 -2.890 3.018 1.00 78.81 239 ASN A O 1
ATOM 1818 N N . ASN A 1 240 ? 13.234 -5.104 3.359 1.00 77.31 240 ASN A N 1
ATOM 1819 C CA . ASN A 1 240 ? 14.669 -5.086 3.687 1.00 77.31 240 ASN A CA 1
ATOM 1820 C C . ASN A 1 240 ? 15.562 -4.554 2.551 1.00 77.31 240 ASN A C 1
ATOM 1822 O O . ASN A 1 240 ? 16.715 -4.211 2.794 1.00 77.31 240 ASN A O 1
ATOM 1826 N N . SER A 1 241 ? 15.064 -4.493 1.314 1.00 74.25 241 SER A N 1
ATOM 1827 C CA . SER A 1 241 ? 15.827 -4.001 0.163 1.00 74.25 241 SER A CA 1
ATOM 1828 C C . SER A 1 241 ? 15.741 -2.483 -0.026 1.00 74.25 241 SER A C 1
ATOM 1830 O O . SER A 1 241 ? 16.380 -1.967 -0.939 1.00 74.25 241 SER A O 1
ATOM 1832 N N . ASN A 1 242 ? 14.969 -1.770 0.803 1.00 70.25 242 ASN A N 1
ATOM 1833 C CA . ASN A 1 242 ? 14.735 -0.333 0.665 1.00 70.25 242 ASN A CA 1
ATOM 1834 C C . ASN A 1 242 ? 15.271 0.465 1.875 1.00 70.25 242 ASN A C 1
ATOM 1836 O O . ASN A 1 242 ? 14.508 0.791 2.788 1.00 70.25 242 ASN A O 1
ATOM 1840 N N . PRO A 1 243 ? 16.577 0.795 1.915 1.00 65.81 243 PRO A N 1
ATOM 1841 C CA . PRO A 1 243 ? 17.174 1.526 3.037 1.00 65.81 243 PRO A CA 1
ATOM 1842 C C . PRO A 1 243 ? 16.600 2.943 3.220 1.00 65.81 243 PRO A C 1
ATOM 1844 O O . PRO A 1 243 ? 16.583 3.454 4.343 1.00 65.81 243 PRO A O 1
ATOM 1847 N N . ASP A 1 244 ? 16.082 3.558 2.154 1.00 72.31 244 ASP A N 1
ATOM 1848 C CA . ASP A 1 244 ? 15.508 4.908 2.184 1.00 72.31 244 ASP A CA 1
ATOM 1849 C C . ASP A 1 244 ? 14.185 4.955 2.963 1.00 72.31 244 ASP A C 1
ATOM 1851 O O . ASP A 1 244 ? 13.851 5.963 3.589 1.00 72.31 244 ASP A O 1
ATOM 1855 N N . GLU A 1 245 ? 13.432 3.850 2.977 1.00 72.69 245 GLU A N 1
ATOM 1856 C CA . GLU A 1 245 ? 12.157 3.757 3.689 1.00 72.69 245 GLU A CA 1
ATOM 1857 C C . GLU A 1 245 ? 12.341 3.897 5.203 1.00 72.69 245 GLU A C 1
ATOM 1859 O O . GLU A 1 245 ? 11.589 4.628 5.851 1.00 72.69 245 GLU A O 1
ATOM 1864 N N . TRP A 1 246 ? 13.390 3.280 5.755 1.00 76.31 246 TRP A N 1
ATOM 1865 C CA . TRP A 1 246 ? 13.746 3.430 7.164 1.00 76.31 246 TRP A CA 1
ATOM 1866 C C . TRP A 1 246 ? 14.180 4.863 7.495 1.00 76.31 246 TRP A C 1
ATOM 1868 O O . TRP A 1 246 ? 13.680 5.462 8.450 1.00 76.31 246 TRP A O 1
ATOM 1878 N N . GLN A 1 247 ? 15.066 5.442 6.680 1.00 79.44 247 GLN A N 1
ATOM 1879 C CA . GLN A 1 247 ? 15.548 6.809 6.895 1.00 79.44 247 GLN A CA 1
ATOM 1880 C C . GLN A 1 247 ? 14.399 7.820 6.884 1.00 79.44 247 GLN A C 1
ATOM 1882 O O . GLN A 1 247 ? 14.355 8.728 7.719 1.00 79.44 247 GLN A O 1
ATOM 1887 N N . ARG A 1 248 ? 13.432 7.629 5.980 1.00 80.19 248 ARG A N 1
ATOM 1888 C CA . ARG A 1 248 ? 12.216 8.437 5.919 1.00 80.19 248 ARG A CA 1
ATOM 1889 C C . ARG A 1 248 ? 11.384 8.312 7.193 1.00 80.19 248 ARG A C 1
ATOM 1891 O O . ARG A 1 248 ? 10.983 9.331 7.741 1.00 80.19 248 ARG A O 1
ATOM 1898 N N . LEU A 1 249 ? 11.145 7.097 7.696 1.00 78.69 249 LEU A N 1
ATOM 1899 C CA . LEU A 1 249 ? 10.352 6.894 8.917 1.00 78.69 249 LEU A CA 1
ATOM 1900 C C . LEU A 1 249 ? 10.981 7.577 10.134 1.00 78.69 249 LEU A C 1
ATOM 1902 O O . LEU A 1 249 ? 10.284 8.236 10.907 1.00 78.69 249 LEU A O 1
ATOM 1906 N N . GLN A 1 250 ? 12.301 7.458 10.276 1.00 80.75 250 GLN A N 1
ATOM 1907 C CA . GLN A 1 250 ? 13.034 8.112 11.352 1.00 80.75 250 GLN A CA 1
ATOM 1908 C C . GLN A 1 250 ? 12.951 9.639 11.247 1.00 80.75 250 GLN A C 1
ATOM 1910 O O . GLN A 1 250 ? 12.717 10.308 12.253 1.00 80.75 250 GLN A O 1
ATOM 1915 N N . LYS A 1 251 ? 13.113 10.194 10.042 1.00 83.50 251 LYS A N 1
ATOM 1916 C CA . LYS A 1 251 ? 13.062 11.641 9.802 1.00 83.50 251 LYS A CA 1
ATOM 1917 C C . LYS A 1 251 ? 11.661 12.220 10.003 1.00 83.50 251 LYS A C 1
ATOM 1919 O O . LYS A 1 251 ? 11.514 13.217 10.703 1.00 83.50 251 LYS A O 1
ATOM 1924 N N . ASP A 1 252 ? 10.654 11.603 9.396 1.00 80.00 252 ASP A N 1
ATOM 1925 C CA . ASP A 1 252 ? 9.309 12.174 9.297 1.00 80.00 252 ASP A CA 1
ATOM 1926 C C . ASP A 1 252 ? 8.482 11.934 10.569 1.00 80.00 252 ASP A C 1
ATOM 1928 O O . ASP A 1 252 ? 7.627 12.749 10.912 1.00 80.00 252 ASP A O 1
ATOM 1932 N N . TYR A 1 253 ? 8.746 10.838 11.292 1.00 82.19 253 TYR A N 1
ATOM 1933 C CA . TYR A 1 253 ? 7.973 10.438 12.478 1.00 82.19 253 TYR A CA 1
ATOM 1934 C C . TYR A 1 253 ? 8.797 10.418 13.770 1.00 82.19 253 TYR A C 1
ATOM 1936 O O . TYR A 1 253 ? 8.258 10.151 14.847 1.00 82.19 253 TYR A O 1
ATOM 1944 N N . GLY A 1 254 ? 10.100 10.700 13.690 1.00 85.19 254 GLY A N 1
ATOM 1945 C CA . GLY A 1 254 ? 10.985 10.759 14.852 1.00 85.19 254 GLY A CA 1
ATOM 1946 C C . GLY A 1 254 ? 11.095 9.435 15.609 1.00 85.19 254 GLY A C 1
ATOM 1947 O O . GLY A 1 254 ? 11.318 9.465 16.817 1.00 85.19 254 GLY A O 1
ATOM 1948 N N . LEU A 1 255 ? 10.867 8.294 14.952 1.00 83.44 255 LEU A N 1
ATOM 1949 C CA . LEU A 1 255 ? 10.922 6.956 15.550 1.00 83.44 255 LEU A CA 1
ATOM 1950 C C . LEU A 1 255 ? 12.304 6.331 15.361 1.00 83.44 255 LEU A C 1
ATOM 1952 O O . LEU A 1 255 ? 12.883 6.422 14.283 1.00 83.44 255 LEU A O 1
ATOM 1956 N N . THR A 1 256 ? 12.814 5.658 16.388 1.00 86.50 256 THR A N 1
ATOM 1957 C CA . THR A 1 256 ? 13.982 4.770 16.300 1.00 86.50 256 THR A CA 1
ATOM 1958 C C . THR A 1 256 ? 13.559 3.346 15.936 1.00 86.50 256 THR A C 1
ATOM 1960 O O . THR A 1 256 ? 12.409 2.952 16.140 1.00 86.50 256 THR A O 1
ATOM 1963 N N . LEU A 1 257 ? 14.490 2.553 15.390 1.00 81.94 257 LEU A N 1
ATOM 1964 C CA . LEU A 1 257 ? 14.194 1.179 14.975 1.00 81.94 257 LEU A CA 1
ATOM 1965 C C . LEU A 1 257 ? 13.739 0.352 16.180 1.00 81.94 257 LEU A C 1
ATOM 1967 O O . LEU A 1 257 ? 12.751 -0.364 16.099 1.00 81.94 257 LEU A O 1
ATOM 1971 N N . THR A 1 258 ? 14.400 0.518 17.325 1.00 84.12 258 THR A N 1
ATOM 1972 C CA . THR A 1 258 ? 14.032 -0.147 18.578 1.00 84.12 258 THR A CA 1
ATOM 1973 C C . THR A 1 258 ? 12.623 0.224 19.042 1.00 84.12 258 THR A C 1
ATOM 1975 O O . THR A 1 258 ? 11.868 -0.661 19.433 1.00 84.12 258 THR A O 1
ATOM 1978 N N . GLU A 1 259 ? 12.234 1.503 18.966 1.00 87.44 259 GLU A N 1
ATOM 1979 C CA . GLU A 1 259 ? 10.866 1.932 19.297 1.00 87.44 259 GLU A CA 1
ATOM 1980 C C . GLU A 1 259 ? 9.840 1.314 18.341 1.00 87.44 259 GLU A C 1
ATOM 1982 O O . GLU A 1 259 ? 8.805 0.825 18.790 1.00 87.44 259 GLU A O 1
ATOM 1987 N N . LEU A 1 260 ? 10.130 1.288 17.036 1.00 86.88 260 LEU A N 1
ATOM 1988 C CA . LEU A 1 260 ? 9.244 0.689 16.039 1.00 86.88 260 LEU A CA 1
ATOM 1989 C C . LEU A 1 260 ? 9.082 -0.819 16.268 1.00 86.88 260 LEU A C 1
ATOM 1991 O O . LEU A 1 260 ? 7.958 -1.317 16.295 1.00 86.88 260 LEU A O 1
ATOM 1995 N N . LEU A 1 261 ? 10.183 -1.548 16.455 1.00 88.12 261 LEU A N 1
ATOM 1996 C CA . LEU A 1 261 ? 10.160 -2.990 16.703 1.00 88.12 261 LEU A CA 1
ATOM 1997 C C . LEU A 1 261 ? 9.437 -3.312 18.016 1.00 88.12 261 LEU A C 1
ATOM 1999 O O . LEU A 1 261 ? 8.524 -4.139 18.025 1.00 88.12 261 LEU A O 1
ATOM 2003 N N . GLY A 1 262 ? 9.753 -2.585 19.092 1.00 88.62 262 GLY A N 1
ATOM 2004 C CA . GLY A 1 262 ? 9.089 -2.729 20.386 1.00 88.62 262 GLY A CA 1
ATOM 2005 C C . GLY A 1 262 ? 7.584 -2.466 20.301 1.00 88.62 262 GLY A C 1
ATOM 2006 O O . GLY A 1 262 ? 6.786 -3.262 20.795 1.00 88.62 262 GLY A O 1
ATOM 2007 N N . TYR A 1 263 ? 7.172 -1.418 19.579 1.00 89.25 263 TYR A N 1
ATOM 2008 C CA . TYR A 1 263 ? 5.758 -1.117 19.330 1.00 89.25 263 TYR A CA 1
ATOM 2009 C C . TYR A 1 263 ? 5.040 -2.216 18.530 1.00 89.25 263 TYR A C 1
ATOM 2011 O O . TYR A 1 263 ? 3.814 -2.353 18.589 1.00 89.25 263 TYR A O 1
ATOM 2019 N N . ASN A 1 264 ? 5.785 -3.014 17.771 1.00 91.62 264 ASN A N 1
ATOM 2020 C CA . ASN A 1 264 ? 5.265 -4.116 16.974 1.00 91.62 264 ASN A CA 1
ATOM 2021 C C . ASN A 1 264 ? 5.440 -5.489 17.631 1.00 91.62 264 ASN A C 1
ATOM 2023 O O . ASN A 1 264 ? 5.079 -6.477 17.005 1.00 91.62 264 ASN A O 1
ATOM 2027 N N . GLY A 1 265 ? 5.926 -5.575 18.875 1.00 91.19 265 GLY A N 1
ATOM 2028 C CA . GLY A 1 265 ? 6.146 -6.863 19.546 1.00 91.19 265 GLY A CA 1
ATOM 2029 C C . GLY A 1 265 ? 7.250 -7.696 18.886 1.00 91.19 265 GLY A C 1
ATOM 2030 O O . GLY A 1 265 ? 7.170 -8.929 18.830 1.00 91.19 265 GLY A O 1
ATOM 2031 N N . ILE A 1 266 ? 8.252 -7.021 18.322 1.00 88.88 266 ILE A N 1
ATOM 2032 C CA . ILE A 1 266 ? 9.411 -7.617 17.661 1.00 88.88 266 ILE A CA 1
ATOM 2033 C C . ILE A 1 266 ? 10.633 -7.315 18.527 1.00 88.88 266 ILE A C 1
ATOM 2035 O O . ILE A 1 266 ? 10.925 -6.152 18.796 1.00 88.88 266 ILE A O 1
ATOM 2039 N N . ALA A 1 267 ? 11.332 -8.350 18.998 1.00 87.06 267 ALA A N 1
ATOM 2040 C CA . ALA A 1 267 ? 12.451 -8.156 19.920 1.00 87.06 267 ALA A CA 1
ATOM 2041 C C . ALA A 1 267 ? 13.728 -7.707 19.195 1.00 87.06 267 ALA A C 1
ATOM 2043 O O . ALA A 1 267 ? 14.567 -7.019 19.774 1.00 87.06 267 ALA A O 1
ATOM 2044 N N . SER A 1 268 ? 13.877 -8.096 17.928 1.00 84.81 268 SER A N 1
ATOM 2045 C CA . SER A 1 268 ? 15.097 -7.902 17.151 1.00 84.81 268 SER A CA 1
ATOM 2046 C C . SER A 1 268 ? 14.805 -7.705 15.666 1.00 84.81 268 SER A C 1
ATOM 2048 O O . SER A 1 268 ? 13.906 -8.332 15.108 1.00 84.81 268 SER A O 1
ATOM 2050 N N . VAL A 1 269 ? 15.637 -6.905 14.991 1.00 83.00 269 VAL A N 1
ATOM 2051 C CA . VAL A 1 269 ? 15.603 -6.740 13.527 1.00 83.00 269 VAL A CA 1
ATOM 2052 C C . VAL A 1 269 ? 15.800 -8.068 12.785 1.00 83.00 269 VAL A C 1
ATOM 2054 O O . VAL A 1 269 ? 15.319 -8.227 11.671 1.00 83.00 269 VAL A O 1
ATOM 2057 N N . THR A 1 270 ? 16.453 -9.056 13.406 1.00 85.69 270 THR A N 1
ATOM 2058 C CA . THR A 1 270 ? 16.665 -10.388 12.811 1.00 85.69 270 THR A CA 1
ATOM 2059 C C . THR A 1 270 ? 15.375 -11.186 12.636 1.00 85.69 270 THR A C 1
ATOM 2061 O O . THR A 1 270 ? 15.352 -12.151 11.875 1.00 85.69 270 THR A O 1
ATOM 2064 N N . GLU A 1 271 ? 14.305 -10.811 13.335 1.00 85.94 271 GLU A N 1
ATOM 2065 C CA . GLU A 1 271 ? 12.991 -11.431 13.176 1.00 85.94 271 GLU A CA 1
ATOM 2066 C C . GLU A 1 271 ? 12.191 -10.826 12.021 1.00 85.94 271 GLU A C 1
ATOM 2068 O O . GLU A 1 271 ? 11.203 -11.422 11.599 1.00 85.94 271 GLU A O 1
ATOM 2073 N N . LEU A 1 272 ? 12.616 -9.666 11.517 1.00 84.69 272 LEU A N 1
ATOM 2074 C CA . LEU A 1 272 ? 11.879 -8.888 10.540 1.00 84.69 272 LEU A CA 1
ATOM 2075 C C . LEU A 1 272 ? 12.219 -9.325 9.110 1.00 84.69 272 LEU A C 1
ATOM 2077 O O . LEU A 1 272 ? 13.366 -9.264 8.654 1.00 84.69 272 LEU A O 1
ATOM 2081 N N . ARG A 1 273 ? 11.197 -9.759 8.378 1.00 85.62 273 ARG A N 1
ATOM 2082 C CA . ARG A 1 273 ? 11.292 -10.253 7.004 1.00 85.62 273 ARG A CA 1
ATOM 2083 C C . ARG A 1 273 ? 10.608 -9.292 6.044 1.00 85.62 273 ARG A C 1
ATOM 2085 O O . ARG A 1 273 ? 9.631 -8.627 6.381 1.00 85.62 273 ARG A O 1
ATOM 2092 N N . THR A 1 274 ? 11.109 -9.233 4.812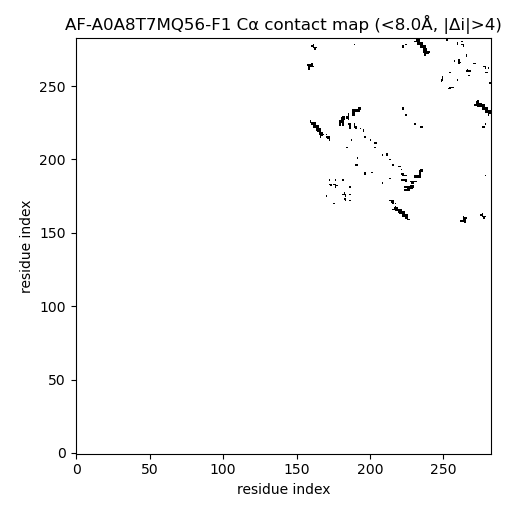 1.00 81.81 274 THR A N 1
ATOM 2093 C CA . THR A 1 274 ? 10.401 -8.531 3.734 1.00 81.81 274 THR A CA 1
ATOM 2094 C C . THR A 1 274 ? 8.993 -9.110 3.592 1.00 81.81 274 THR A C 1
ATOM 2096 O O . THR A 1 274 ? 8.838 -10.324 3.466 1.00 81.81 274 THR A O 1
ATOM 2099 N N . GLY A 1 275 ? 7.984 -8.242 3.605 1.00 80.12 275 GLY A N 1
ATOM 2100 C CA . GLY A 1 275 ? 6.569 -8.608 3.602 1.00 80.12 275 GLY A CA 1
ATOM 2101 C C . GLY A 1 275 ? 5.888 -8.523 4.970 1.00 80.12 275 GLY A C 1
ATOM 2102 O O . GLY A 1 275 ? 4.658 -8.555 5.018 1.00 80.12 275 GLY A O 1
ATOM 2103 N N . ASP A 1 276 ? 6.639 -8.381 6.064 1.00 85.94 276 ASP A N 1
ATOM 2104 C CA . ASP A 1 276 ? 6.042 -8.291 7.395 1.00 85.94 276 ASP A CA 1
ATOM 2105 C C . ASP A 1 276 ? 5.270 -6.971 7.571 1.00 85.94 276 ASP A C 1
ATOM 2107 O O . ASP A 1 276 ? 5.777 -5.901 7.219 1.00 85.94 276 ASP A O 1
ATOM 2111 N N . PRO A 1 277 ? 4.045 -7.004 8.121 1.00 88.56 277 PRO A N 1
ATOM 2112 C CA . PRO A 1 277 ? 3.306 -5.795 8.436 1.00 88.56 277 PRO A CA 1
ATOM 2113 C C . PRO A 1 277 ? 3.899 -5.120 9.674 1.00 88.56 277 PRO A C 1
ATOM 2115 O O . PRO A 1 277 ? 4.218 -5.776 10.665 1.00 88.56 277 PRO A O 1
ATOM 2118 N N . LEU A 1 278 ? 3.969 -3.794 9.655 1.00 88.88 278 LEU A N 1
ATOM 2119 C CA . LEU A 1 278 ? 4.347 -2.987 10.811 1.00 88.88 278 LEU A CA 1
ATOM 2120 C C . LEU A 1 278 ? 3.365 -1.843 10.995 1.00 88.88 278 LEU A C 1
ATOM 2122 O O . LEU A 1 278 ? 2.885 -1.258 10.030 1.00 88.88 278 LEU A O 1
ATOM 2126 N N . LEU A 1 279 ? 3.105 -1.497 12.248 1.00 91.75 279 LEU A N 1
ATOM 2127 C CA . LEU A 1 279 ? 2.374 -0.303 12.635 1.00 91.75 279 LEU A CA 1
ATOM 2128 C C . LEU A 1 279 ? 3.360 0.778 13.044 1.00 91.75 279 LEU A C 1
ATOM 2130 O O . LEU A 1 279 ? 4.206 0.571 13.915 1.00 91.75 279 LEU A O 1
ATOM 2134 N N . VAL A 1 280 ? 3.203 1.943 12.439 1.00 89.12 280 VAL A N 1
ATOM 2135 C CA . VAL A 1 280 ? 3.960 3.151 12.729 1.00 89.12 280 VAL A CA 1
ATOM 2136 C C . VAL A 1 280 ? 3.042 4.079 13.530 1.00 89.12 280 VAL A C 1
ATOM 2138 O O . VAL A 1 280 ? 2.082 4.615 12.966 1.00 89.12 280 VAL A O 1
ATOM 2141 N N . PRO A 1 281 ? 3.261 4.239 14.848 1.00 87.81 281 PRO A N 1
ATOM 2142 C CA . PRO A 1 281 ? 2.431 5.113 15.664 1.00 87.81 281 PRO A CA 1
ATOM 2143 C C . PRO A 1 281 ? 2.663 6.578 15.294 1.00 87.81 281 PRO A C 1
ATOM 2145 O O . PRO A 1 281 ? 3.789 6.998 15.027 1.00 87.81 281 PRO A O 1
ATOM 2148 N N . LYS A 1 282 ? 1.593 7.375 15.323 1.00 82.69 282 LYS A N 1
ATOM 2149 C CA . LYS A 1 282 ? 1.712 8.835 15.274 1.00 82.69 282 LYS A CA 1
ATOM 2150 C C . LYS A 1 282 ? 2.217 9.329 16.637 1.00 82.69 282 LYS A C 1
ATOM 2152 O O . LYS A 1 282 ? 1.652 8.922 17.652 1.00 82.69 282 LYS A O 1
ATOM 2157 N N . LYS A 1 283 ? 3.257 10.169 16.655 1.00 66.50 283 LYS A N 1
ATOM 2158 C CA . LYS A 1 283 ? 3.673 10.901 17.864 1.00 66.50 283 LYS A CA 1
ATOM 2159 C C . LYS A 1 283 ? 2.712 12.047 18.182 1.00 66.50 283 LYS A C 1
ATOM 2161 O O . LYS A 1 283 ? 2.127 12.614 17.227 1.00 66.50 283 LYS A O 1
#

Radius of gyration: 47.8 Å; Cα contacts (8 Å, |Δi|>4): 209; chains: 1; bounding box: 142×28×147 Å

Secondary structure (DSSP, 8-state):
--THHHHHHHHHHHHHHHHHHHHHHHHHHHHHHHHHHHHHHHHHHHHHHHHHHHHHHHHHHHHHHHHHHHHHHHHHHHHHHHHHHHHHHHHHHHHHHHHHHHHHHHHHHHHHHHHHHHHHHHHHHHHHHHTTT-SS--------------------S--PPPEEEE--TT--HHHHHHHTT--HHHHHHHTTT-TTS-GGGSSSTTT-TTS------TT-EEEE-TT-TT--EEEEE--TT-HHHHHHHHHHH---HHHHHHHTT-S-GGG--TT-EEEEE--

pLDDT: mean 73.21, std 17.8, range [27.42, 94.06]

Foldseek 3Di:
DDPVVVVVVVVVVPVVVVVVVVVVVVVVVVVVVVVVVVVVVVVVVVVVVVVVVVVVVVVVVVVVVVVVVVVVVVVVVVVVVVVVVVVVVVVVVVVVVVVVVVVVVVVVVVVVVVVVVVVVVVVVVVVVCVVVPPPDDDDDDDDDDDDDDDDDDPPPPQQAAWDKDFDAPPDFLCVVCVVLVAASLQQCQACCPPPQQDPPQPPVCVPDPVPRGRDHDGRDITTGRRNYHPAHAYKDFDDPVDPVVQVCLCVVQVDDPCRQCSNRNHRDPVVDDGRGMTGRGHD

Solvent-accessible surface area (backbone atoms only — not comparable to full-atom values): 16406 Å² total; per-residue (Å²): 136,73,73,69,61,57,58,57,54,60,57,56,67,58,45,58,63,52,51,50,52,49,53,51,50,52,50,50,54,52,51,52,51,53,51,52,52,53,53,52,53,54,51,50,53,51,52,51,52,51,54,50,51,52,52,49,52,51,54,51,50,54,54,50,50,54,53,49,52,53,51,50,53,53,50,52,50,55,50,52,53,51,50,53,53,48,52,53,50,50,53,54,49,52,54,54,50,52,53,51,52,51,54,53,50,54,51,50,52,52,52,50,52,52,51,52,53,52,50,51,54,50,49,54,52,45,54,66,47,49,77,75,56,86,81,75,85,87,90,89,84,90,84,85,88,84,84,93,77,90,74,80,87,75,76,92,55,83,50,49,52,43,42,73,43,70,37,48,92,89,62,49,52,64,60,52,14,60,75,42,51,27,27,51,64,15,35,52,33,20,30,66,73,38,83,78,53,56,85,82,68,61,78,54,64,82,79,43,70,90,80,63,76,78,85,77,52,70,70,37,72,39,40,37,47,37,66,34,48,80,50,54,43,34,32,50,67,40,52,84,88,44,71,64,60,56,56,46,46,32,68,78,58,71,48,51,70,67,57,44,31,50,64,30,54,38,95,49,75,87,77,65,47,67,68,42,48,42,57,46,69,61,124

Sequence (283 aa):
MNQNNYRQSLDSANRLPIIIALVVGIALVAFVLVIMVIISAANNDKARVLALQDKQKVALADATIAALESRSNATAIAIAEKEATLQQREAGLASTIRAKEEDDANAAAVVANLKQEQQLEAAKRFNATAVAQTATKAKSEPIRAVPTTRATPNPSGEAKRPVWYEVKVGDNLSQVAARYNTSVRAIAEANRNAVTLGYALYKILIENPESYNPTIHVGDRLVIPVGRQEFKGFGIIWNNSNPDEWQRLQKDYGLTLTELLGYNGIASVTELRTGDPLLVPKK

Nearest PDB structures (foldseek):
  5jce-assembly1_A  TM=3.705E-01  e=9.869E-04  Oryza sativa Japonica Group

Mean predicted aligned error: 21.01 Å

=== Feature glossary ===
Feature key, reading from the visual/contextual features back to the raw sequence:

Rendered structure images. Structure images are PyMOL renders from six orthogonal camera directions. Cartoon representation draws helices as coils and strands as arrows; sticks shows the backbone as bonds; surface shows the solvent-excluded envelope. Rainbow coloring maps sequence position to hue (blue→red, N→C); chain coloring assigns a distinct color per polypeptide.

Contact-map, Ramachandran, and PAE plots. Three diagnostic plots accompany the record. The Cα contact map visualizes the tertiary structure as a 2D adjacency matrix (8 Å cutoff, sequence-local contacts suppressed). The Ramachandran plot shows the distribution of backbone (φ, ψ) torsions, with points in the α and β basins reflecting secondary structure content. The PAE plot shows AlphaFold's inter-residue confidence as a color matrix.

InterPro / GO / CATH / organism. The annotation block draws on four external resources. InterPro: which protein families and domains the sequence belongs to. GO: standardized terms for what the protein does, what process it participates in, and where in the cell it acts. CATH: which structural fold it has in the CATH hierarchy. Organism: the species of origin.

Nearest PDB structures. Structural nearest neighbors (via Foldseek easy-search vs the PDB). Reported per hit: target PDB id, E-value, and alignment TM-score. A TM-score above ~0.5 is the conventional threshold for 'same fold'.

Predicted aligned error. Predicted aligned error is AlphaFold's pairwise confidence. Unlike pLDDT (per-residue), PAE is per-residue-pair and captures whether two parts of the structure are correctly placed relative to each other. Units are ångströms of expected positional error.

Solvent-accessible surface area. SASA measures how much of the protein is reachable by solvent. It is computed by rolling a water-sized probe over the atomic surface and summing the exposed area (Å²). Per-residue SASA distinguishes core (buried, low SASA) from surface (exposed, high SASA) residues; total SASA is a whole-molecule size measure.

B-factor. Crystallographic B-factors measure how much each atom's electron density is smeared out, in Å². They rise in mobile loops and surface residues and fall in the buried interior. In AlphaFold models this column is repurposed to hold pLDDT instead.

pLDDT. For AlphaFold models, the B-factor field carries pLDDT — the model's own estimate of local accuracy on a 0–100 scale. Regions with pLDDT<50 should be treated as essentially unmodeled; they often correspond to intrinsically disordered segments.

Backbone torsions (φ/ψ). φ (phi) and ψ (psi) are the two rotatable backbone dihedrals per residue: φ is the C(i-1)–N–Cα–C torsion, ψ is the N–Cα–C–N(i+1) torsion, both in degrees on (−180°, 180°]. α-helical residues cluster near (−60°, −45°); β-strand residues near (−120°, +130°). A Ramachandran plot is simply a scatter of (φ, ψ) for every residue.

Radius of gyration, Cα contacts, bounding box. Radius of gyration (Rg) is the root-mean-square distance of Cα atoms from their centroid — a single number for overall size and compactness. A globular domain of N residues has Rg ≈ 2.2·N^0.38 Å; an extended or disordered chain has a much larger Rg. The Cα contact count is the number of residue pairs whose Cα atoms are within 8 Å and are more than four positions apart in sequence — a standard proxy for tertiary packing density. The bounding box is the smallest axis-aligned box enclosing all Cα atoms.

Secondary structure (3-state, P-SEA). Three-state secondary structure (P-SEA) collapses the eight DSSP classes into helix (a), strand (b), and coil (c). P-SEA assigns these from Cα geometry alone — distances and angles — without requiring backbone oxygens, so it works on any Cα trace.

Secondary structure (8-state, DSSP). Secondary structure is the local, repeating backbone conformation. DSSP classifies it into eight states by reading the hydrogen-bond network: three helix types (H, G, I), two β types (E, B), two non-regular types (T, S), and unstructured coil (-).

Foldseek 3Di. The Foldseek 3Di string encodes local tertiary geometry as a 20-letter alphabet — one character per residue — derived from the relative positions of nearby Cα atoms. Unlike the amino-acid sequence, 3Di is a direct function of the 3D structure, so two proteins with the same fold have similar 3Di strings even at low sequence identity.

mmCIF coordinates. Structure coordinates are given as an mmCIF _atom_site loop: one row per atom with element, residue name, chain id, sequence number, and x/y/z position in Å. Only the four main-chain atoms per residue are included here; side chains are omitted to keep the record compact.

Sequence. This is the polypeptide sequence — one letter per residue, N-terminus first. Length ranges from a few dozen residues for small domains to over a thousand for large multi-domain proteins.